Protein AF-A0A485B8B6-F1 (afdb_monomer_lite)

pLDDT: mean 86.42, std 11.2, range [47.94, 96.69]

Structure (mmCIF, N/CA/C/O backbone):
data_AF-A0A485B8B6-F1
#
_entry.id   AF-A0A485B8B6-F1
#
loop_
_atom_site.group_PDB
_atom_site.id
_atom_site.type_symbol
_atom_site.label_atom_id
_atom_site.label_alt_id
_atom_site.label_comp_id
_atom_site.label_asym_id
_atom_site.label_entity_id
_atom_site.label_seq_id
_atom_site.pdbx_PDB_ins_code
_atom_site.Cartn_x
_atom_site.Cartn_y
_atom_site.Cartn_z
_atom_site.occupancy
_atom_site.B_iso_or_equiv
_atom_site.auth_seq_id
_atom_site.auth_comp_id
_atom_site.auth_asym_id
_atom_site.auth_atom_id
_atom_site.pdbx_PDB_model_num
ATOM 1 N N . MET A 1 1 ? -6.414 9.857 16.180 1.00 86.19 1 MET A N 1
ATOM 2 C CA . MET A 1 1 ? -6.200 8.695 15.282 1.00 86.19 1 MET A CA 1
ATOM 3 C C . MET A 1 1 ? -5.183 8.986 14.178 1.00 86.19 1 MET A C 1
ATOM 5 O O . MET A 1 1 ? -4.204 8.255 14.102 1.00 86.19 1 MET A O 1
ATOM 9 N N . ALA A 1 2 ? -5.364 10.036 13.364 1.00 88.94 2 ALA A N 1
ATOM 10 C CA . ALA A 1 2 ? -4.446 10.366 12.262 1.00 88.94 2 ALA A CA 1
ATOM 11 C C . ALA A 1 2 ? -2.991 10.591 12.720 1.00 88.94 2 ALA A C 1
ATOM 13 O O . ALA A 1 2 ? -2.093 9.926 12.218 1.00 88.94 2 ALA A O 1
ATOM 14 N N . ILE A 1 3 ? -2.777 11.430 13.743 1.00 93.62 3 ILE A N 1
ATOM 15 C CA . ILE A 1 3 ? -1.439 11.718 14.296 1.00 93.62 3 ILE A CA 1
ATOM 16 C C . ILE A 1 3 ? -0.744 10.433 14.764 1.00 93.62 3 ILE A C 1
ATOM 18 O O . ILE A 1 3 ? 0.380 10.161 14.364 1.00 93.62 3 ILE A O 1
ATOM 22 N N . LEU A 1 4 ? -1.434 9.598 15.548 1.00 93.69 4 LEU A N 1
ATOM 23 C CA . LEU A 1 4 ? -0.869 8.333 16.027 1.00 93.69 4 LEU A CA 1
ATOM 24 C C . LEU A 1 4 ? -0.527 7.377 14.874 1.00 93.69 4 LEU A C 1
ATOM 26 O O . LEU A 1 4 ? 0.502 6.720 14.924 1.00 93.69 4 LEU A O 1
ATOM 30 N N . SER A 1 5 ? -1.352 7.327 13.823 1.00 94.00 5 SER A N 1
ATOM 31 C CA . SER A 1 5 ? -1.067 6.497 12.640 1.00 94.00 5 SER A CA 1
ATOM 32 C C . SER A 1 5 ? 0.206 6.972 11.933 1.00 94.00 5 SER A C 1
ATOM 34 O O . SER A 1 5 ? 1.048 6.156 11.576 1.00 94.00 5 SER A O 1
ATOM 36 N N . ALA A 1 6 ? 0.379 8.292 11.789 1.00 94.38 6 ALA A N 1
ATOM 37 C CA . ALA A 1 6 ? 1.583 8.883 11.212 1.00 94.38 6 ALA A CA 1
ATOM 38 C C . ALA A 1 6 ? 2.825 8.610 12.072 1.00 94.38 6 ALA A C 1
ATOM 40 O O . ALA A 1 6 ? 3.851 8.205 11.538 1.00 94.38 6 ALA A O 1
ATOM 41 N N . VAL A 1 7 ? 2.722 8.749 13.399 1.00 96.25 7 VAL A N 1
ATOM 42 C CA . VAL A 1 7 ? 3.816 8.424 14.327 1.00 96.25 7 VAL A CA 1
ATOM 43 C C . VAL A 1 7 ? 4.203 6.953 14.209 1.00 96.25 7 VAL A C 1
ATOM 45 O O . VAL A 1 7 ? 5.379 6.659 14.019 1.00 96.25 7 VAL A O 1
ATOM 48 N N . ILE A 1 8 ? 3.233 6.032 14.257 1.00 95.88 8 ILE A N 1
ATOM 49 C CA . ILE A 1 8 ? 3.488 4.590 14.115 1.00 95.88 8 ILE A CA 1
ATOM 50 C C . ILE A 1 8 ? 4.144 4.288 12.765 1.00 95.88 8 ILE A C 1
ATOM 52 O O . ILE A 1 8 ? 5.110 3.537 12.721 1.00 95.88 8 ILE A O 1
ATOM 56 N N . PHE A 1 9 ? 3.657 4.888 11.676 1.00 95.75 9 PHE A N 1
ATOM 57 C CA . PHE A 1 9 ? 4.228 4.695 10.344 1.00 95.75 9 PHE A CA 1
ATOM 58 C C . PHE A 1 9 ? 5.679 5.182 10.266 1.00 95.75 9 PHE A C 1
ATOM 60 O O . PHE A 1 9 ? 6.548 4.417 9.872 1.00 95.75 9 PHE A O 1
ATOM 67 N N . LEU A 1 10 ? 5.955 6.422 10.679 1.00 94.50 10 LEU A N 1
ATOM 68 C CA . LEU A 1 10 ? 7.288 7.030 10.577 1.00 94.50 10 LEU A CA 1
ATOM 69 C C . LEU A 1 10 ? 8.326 6.366 11.489 1.00 94.50 10 LEU A C 1
ATOM 71 O O . LEU A 1 10 ? 9.511 6.381 11.176 1.00 94.50 10 LEU A O 1
ATOM 75 N N . THR A 1 11 ? 7.887 5.795 12.613 1.00 94.88 11 THR A N 1
ATOM 76 C CA . THR A 1 11 ? 8.771 5.129 13.586 1.00 94.88 11 THR A CA 1
ATOM 77 C C . THR A 1 11 ? 8.838 3.613 13.411 1.00 94.88 11 THR A C 1
ATOM 79 O O . THR A 1 11 ? 9.597 2.961 14.124 1.00 94.88 11 THR A O 1
ATOM 82 N N . ALA A 1 12 ? 8.082 3.037 12.470 1.00 95.50 12 ALA A N 1
ATOM 83 C CA . ALA A 1 12 ? 8.216 1.634 12.102 1.00 95.50 12 ALA A CA 1
ATOM 84 C C . ALA A 1 12 ? 9.597 1.402 11.473 1.00 95.50 12 ALA A C 1
ATOM 86 O O . ALA A 1 12 ? 9.964 2.074 10.508 1.00 95.50 12 ALA A O 1
ATOM 87 N N . LEU A 1 13 ? 10.354 0.439 12.001 1.00 93.75 13 LEU A N 1
ATOM 88 C CA . LEU A 1 13 ? 11.754 0.202 11.650 1.00 93.75 13 LEU A CA 1
ATOM 89 C C . LEU A 1 13 ? 11.985 0.093 10.138 1.00 93.75 13 LEU A C 1
ATOM 91 O O . LEU A 1 13 ? 12.930 0.682 9.624 1.00 93.75 13 LEU A O 1
ATOM 95 N N . LEU A 1 14 ? 11.120 -0.626 9.415 1.00 92.12 14 LEU A N 1
ATOM 96 C CA . LEU A 1 14 ? 11.273 -0.791 7.965 1.00 92.12 14 LEU A CA 1
ATOM 97 C C . LEU A 1 14 ? 11.014 0.519 7.210 1.00 92.12 14 LEU A C 1
ATOM 99 O O . LEU A 1 14 ? 11.721 0.822 6.253 1.00 92.12 14 LEU A O 1
ATOM 103 N N . VAL A 1 15 ? 10.019 1.296 7.644 1.00 93.56 15 VAL A N 1
ATOM 104 C CA . VAL A 1 15 ? 9.677 2.587 7.032 1.00 93.56 15 VAL A CA 1
ATOM 105 C C . VAL A 1 15 ? 10.797 3.591 7.269 1.00 93.56 15 VAL A C 1
ATOM 107 O O . VAL A 1 15 ? 11.244 4.234 6.324 1.00 93.56 15 VAL A O 1
ATOM 110 N N . TYR A 1 16 ? 11.288 3.678 8.504 1.00 93.25 16 TYR A N 1
ATOM 111 C CA . TYR A 1 16 ? 12.410 4.536 8.861 1.00 93.25 16 TYR A CA 1
ATOM 112 C C . TYR A 1 16 ? 13.686 4.147 8.103 1.00 93.25 16 TYR A C 1
ATOM 114 O O . TYR A 1 16 ? 14.339 5.000 7.506 1.00 93.25 16 TYR A O 1
ATOM 122 N N . ALA A 1 17 ? 14.015 2.851 8.069 1.00 91.56 17 ALA A N 1
ATOM 123 C CA . ALA A 1 17 ? 15.196 2.365 7.371 1.00 91.56 17 ALA A CA 1
ATOM 124 C C . ALA A 1 17 ? 15.102 2.663 5.871 1.00 91.56 17 ALA A C 1
ATOM 126 O O . ALA A 1 17 ? 15.939 3.382 5.345 1.00 91.56 17 ALA A O 1
ATOM 127 N N . ILE A 1 18 ? 14.063 2.188 5.177 1.00 91.38 18 ILE A N 1
ATOM 128 C CA . ILE A 1 18 ? 13.953 2.372 3.721 1.00 91.38 18 ILE A CA 1
ATOM 129 C C . ILE A 1 18 ? 13.783 3.852 3.355 1.00 91.38 18 ILE A C 1
ATOM 131 O O . ILE A 1 18 ? 14.297 4.284 2.328 1.00 91.38 18 ILE A O 1
ATOM 135 N N . GLY A 1 19 ? 13.121 4.644 4.201 1.00 87.81 19 GLY A N 1
ATOM 136 C CA . GLY A 1 19 ? 12.955 6.082 3.998 1.00 87.81 19 GLY A CA 1
ATOM 137 C C . GLY A 1 19 ? 14.263 6.878 4.012 1.00 87.81 19 GLY A C 1
ATOM 138 O O . GLY A 1 19 ? 14.287 7.985 3.483 1.00 87.81 19 GLY A O 1
ATOM 139 N N . THR A 1 20 ? 15.347 6.327 4.570 1.00 88.00 20 THR A N 1
ATOM 140 C CA . THR A 1 20 ? 16.682 6.952 4.561 1.00 88.00 20 THR A CA 1
ATOM 141 C C . THR A 1 20 ? 17.597 6.419 3.451 1.00 88.00 20 THR A C 1
ATOM 143 O O . THR A 1 20 ? 18.677 6.969 3.243 1.00 88.00 20 THR A O 1
ATOM 146 N N . TYR A 1 21 ? 17.162 5.411 2.683 1.00 86.81 21 TYR A N 1
ATOM 147 C CA . TYR A 1 21 ? 17.884 4.906 1.511 1.00 86.81 21 TYR A CA 1
ATOM 148 C C . TYR A 1 21 ? 17.339 5.492 0.203 1.00 86.81 21 TYR A C 1
ATOM 150 O O . TYR A 1 21 ? 16.132 5.631 0.008 1.00 86.81 21 TYR A O 1
ATOM 158 N N . ALA A 1 22 ? 18.237 5.757 -0.750 1.00 86.94 22 ALA A N 1
ATOM 159 C CA . ALA A 1 22 ? 17.887 6.194 -2.102 1.00 86.94 22 ALA A CA 1
ATOM 160 C C . ALA A 1 22 ? 17.386 5.015 -2.960 1.00 86.94 22 ALA A C 1
ATOM 162 O O . ALA A 1 22 ? 18.084 4.518 -3.843 1.00 86.94 22 ALA A O 1
ATOM 163 N N . VAL A 1 23 ? 16.171 4.541 -2.675 1.00 89.44 23 VAL A N 1
ATOM 164 C CA . VAL A 1 23 ? 15.490 3.471 -3.421 1.00 89.44 23 VAL A CA 1
ATOM 165 C C . VAL A 1 23 ? 14.099 3.911 -3.883 1.00 89.44 23 VAL A C 1
ATOM 167 O O . VAL A 1 23 ? 13.528 4.871 -3.377 1.00 89.44 23 VAL A O 1
ATOM 170 N N . LEU A 1 24 ? 13.528 3.198 -4.857 1.00 86.94 24 LEU A N 1
ATOM 171 C CA . LEU A 1 24 ? 12.241 3.549 -5.481 1.00 86.94 24 LEU A CA 1
ATOM 172 C C . LEU A 1 24 ? 11.012 3.160 -4.634 1.00 86.94 24 LEU A C 1
ATOM 174 O O . LEU A 1 24 ? 9.897 3.612 -4.898 1.00 86.94 24 LEU A O 1
ATOM 178 N N . ASP A 1 25 ? 11.183 2.294 -3.631 1.00 88.81 25 ASP A N 1
ATOM 179 C CA . ASP A 1 25 ? 10.081 1.726 -2.842 1.00 88.81 25 ASP A CA 1
ATOM 180 C C . ASP A 1 25 ? 9.263 2.761 -2.036 1.00 88.81 25 ASP A C 1
ATOM 182 O O . ASP A 1 25 ? 8.031 2.647 -2.029 1.00 88.81 25 ASP A O 1
ATOM 186 N N . PRO A 1 26 ? 9.856 3.804 -1.416 1.00 91.75 26 PRO A N 1
ATOM 187 C CA . PRO A 1 26 ? 9.102 4.899 -0.806 1.00 91.75 26 PRO A CA 1
ATOM 188 C C . PRO A 1 26 ? 8.213 5.655 -1.797 1.00 91.75 26 PRO A C 1
ATOM 190 O O . PRO A 1 26 ? 7.064 5.954 -1.472 1.00 91.75 26 PRO A O 1
ATOM 193 N N . MET A 1 27 ? 8.689 5.913 -3.024 1.00 92.25 27 MET A N 1
ATOM 194 C CA . MET A 1 27 ? 7.885 6.588 -4.054 1.00 92.25 27 MET A CA 1
ATOM 195 C C . MET A 1 27 ? 6.686 5.731 -4.467 1.00 92.25 27 MET A C 1
ATOM 197 O O . MET A 1 27 ? 5.565 6.227 -4.540 1.00 92.25 27 MET A O 1
ATOM 201 N N . ILE A 1 28 ? 6.883 4.424 -4.662 1.00 90.88 28 ILE A N 1
ATOM 202 C CA . ILE A 1 28 ? 5.769 3.501 -4.933 1.00 90.88 28 ILE A CA 1
ATOM 203 C C . ILE A 1 28 ? 4.790 3.438 -3.765 1.00 90.88 28 ILE A C 1
ATOM 205 O O . ILE A 1 28 ? 3.580 3.422 -3.980 1.00 90.88 28 ILE A O 1
ATOM 209 N N . THR A 1 29 ? 5.296 3.442 -2.535 1.00 92.62 29 THR A N 1
ATOM 210 C CA . THR A 1 29 ? 4.459 3.462 -1.333 1.00 92.62 29 THR A CA 1
ATOM 211 C C . THR A 1 29 ? 3.593 4.717 -1.281 1.00 92.62 29 THR A C 1
ATOM 213 O O . THR A 1 29 ? 2.405 4.615 -0.981 1.00 92.62 29 THR A O 1
ATOM 216 N N . LEU A 1 30 ? 4.145 5.880 -1.642 1.00 94.62 30 LEU A N 1
ATOM 217 C CA . LEU A 1 30 ? 3.397 7.132 -1.759 1.00 94.62 30 LEU A CA 1
ATOM 218 C C . LEU A 1 30 ? 2.283 7.028 -2.806 1.00 94.62 30 LEU A C 1
ATOM 220 O O . LEU A 1 30 ? 1.128 7.311 -2.489 1.00 94.62 30 LEU A O 1
ATOM 224 N N . TRP A 1 31 ? 2.603 6.605 -4.031 1.00 95.50 31 TRP A N 1
ATOM 225 C CA . TRP A 1 31 ? 1.611 6.494 -5.105 1.00 95.50 31 TRP A CA 1
ATOM 226 C C . TRP A 1 31 ? 0.521 5.481 -4.773 1.00 95.50 31 TRP A C 1
ATOM 228 O O . TRP A 1 31 ? -0.660 5.748 -4.982 1.00 95.50 31 TRP A O 1
ATOM 238 N N . MET A 1 32 ? 0.890 4.351 -4.174 1.00 93.56 32 MET A N 1
ATOM 239 C CA . MET A 1 32 ? -0.074 3.365 -3.710 1.00 93.56 32 MET A CA 1
ATOM 240 C C . MET A 1 32 ? -0.955 3.916 -2.583 1.00 93.56 32 MET A C 1
ATOM 242 O O . MET A 1 32 ? -2.166 3.711 -2.603 1.00 93.56 32 MET A O 1
ATOM 246 N N . ALA A 1 33 ? -0.384 4.637 -1.617 1.00 94.62 33 ALA A N 1
ATOM 247 C CA . ALA A 1 33 ? -1.160 5.264 -0.554 1.00 94.62 33 ALA A CA 1
ATOM 248 C C . ALA A 1 33 ? -2.123 6.318 -1.095 1.00 94.62 33 ALA A C 1
ATOM 250 O O . ALA A 1 33 ? -3.282 6.341 -0.685 1.00 94.62 33 ALA A O 1
ATOM 251 N N . LEU A 1 34 ? -1.685 7.135 -2.055 1.00 95.56 34 LEU A N 1
ATOM 252 C CA . LEU A 1 34 ? -2.547 8.098 -2.727 1.00 95.56 34 LEU A CA 1
ATOM 253 C C . LEU A 1 34 ? -3.681 7.386 -3.470 1.00 95.56 34 LEU A C 1
ATOM 255 O O . LEU A 1 34 ? -4.836 7.720 -3.244 1.00 95.56 34 LEU A O 1
ATOM 259 N N . ALA A 1 35 ? -3.382 6.351 -4.260 1.00 95.44 35 ALA A N 1
ATOM 260 C CA . ALA A 1 35 ? -4.384 5.548 -4.960 1.00 95.44 35 ALA A CA 1
ATOM 261 C C . ALA A 1 35 ? -5.443 4.984 -3.995 1.00 95.44 35 ALA A C 1
ATOM 263 O O . ALA A 1 35 ? -6.645 5.173 -4.192 1.00 95.44 35 ALA A O 1
ATOM 264 N N . MET A 1 36 ? -5.005 4.353 -2.906 1.00 94.62 36 MET A N 1
ATOM 265 C CA . MET A 1 36 ? -5.900 3.736 -1.928 1.00 94.62 36 MET A CA 1
ATOM 266 C C . MET A 1 36 ? -6.700 4.780 -1.131 1.00 94.62 36 MET A C 1
ATOM 268 O O . MET A 1 36 ? -7.888 4.585 -0.871 1.00 94.62 36 MET A O 1
ATOM 272 N N . CYS A 1 37 ? -6.107 5.915 -0.764 1.00 94.56 37 CYS A N 1
ATOM 273 C CA . CYS A 1 37 ? -6.827 7.000 -0.095 1.00 94.56 37 CYS A CA 1
ATOM 274 C C . CYS A 1 37 ? -7.831 7.685 -1.033 1.00 94.56 37 CYS A C 1
ATOM 276 O O . CYS A 1 37 ? -8.959 7.958 -0.623 1.00 94.56 37 CYS A O 1
ATOM 278 N N . SER A 1 38 ? -7.461 7.922 -2.292 1.00 94.69 38 SER A N 1
ATOM 279 C CA . SER A 1 38 ? -8.330 8.517 -3.309 1.00 94.69 38 SER A CA 1
ATOM 280 C C . SER A 1 38 ? -9.508 7.612 -3.654 1.00 94.69 38 SER A C 1
ATOM 282 O O . SER A 1 38 ? -10.634 8.101 -3.745 1.00 94.69 38 SER A O 1
ATOM 284 N N . PHE A 1 39 ? -9.288 6.297 -3.759 1.00 94.56 39 PHE A N 1
ATOM 285 C CA . PHE A 1 39 ? -10.371 5.331 -3.935 1.00 94.56 39 PHE A CA 1
ATOM 286 C C . PHE A 1 39 ? -11.333 5.342 -2.741 1.00 94.56 39 PHE A C 1
ATOM 288 O O . PHE A 1 39 ? -12.546 5.429 -2.928 1.00 94.56 39 PHE A O 1
ATOM 295 N N . TRP A 1 40 ? -10.809 5.314 -1.510 1.00 93.25 40 TRP A N 1
ATOM 296 C CA . TRP A 1 40 ? -11.642 5.388 -0.307 1.00 93.25 40 TRP A CA 1
ATOM 297 C C . TRP A 1 40 ? -12.433 6.704 -0.238 1.00 93.25 40 TRP A C 1
ATOM 299 O O . TRP A 1 40 ? -13.629 6.701 0.045 1.00 93.25 40 TRP A O 1
ATOM 309 N N . GLY A 1 41 ? -11.799 7.834 -0.562 1.00 91.69 41 GLY A N 1
ATOM 310 C CA . GLY A 1 41 ? -12.460 9.137 -0.638 1.00 91.69 41 GLY A CA 1
ATOM 311 C C . GLY A 1 41 ? -13.577 9.173 -1.684 1.00 91.69 41 GLY A C 1
ATOM 312 O O . GLY A 1 41 ? -14.683 9.620 -1.383 1.00 91.69 41 GLY A O 1
ATOM 313 N N . ALA A 1 42 ? -13.328 8.634 -2.882 1.00 92.31 42 ALA A N 1
ATOM 314 C CA . ALA A 1 42 ? -14.341 8.505 -3.930 1.00 92.31 42 ALA A CA 1
ATOM 315 C C . ALA A 1 42 ? -15.509 7.617 -3.480 1.00 92.31 42 ALA A C 1
ATOM 317 O O . ALA A 1 42 ? -16.670 7.948 -3.709 1.00 92.31 42 ALA A O 1
ATOM 318 N N . ALA A 1 43 ? -15.207 6.511 -2.800 1.00 89.81 43 ALA A N 1
ATOM 319 C CA . ALA A 1 43 ? -16.203 5.590 -2.280 1.00 89.81 43 ALA A CA 1
ATOM 320 C C . ALA A 1 43 ? -17.111 6.224 -1.211 1.00 89.81 43 ALA A C 1
ATOM 322 O O . ALA A 1 43 ? -18.287 5.867 -1.129 1.00 89.81 43 ALA A O 1
ATOM 323 N N . GLN A 1 44 ? -16.599 7.156 -0.408 1.00 89.94 44 GLN A N 1
ATOM 324 C CA . GLN A 1 44 ? -17.376 7.848 0.627 1.00 89.94 44 GLN A CA 1
ATOM 325 C C . GLN A 1 44 ? -18.086 9.111 0.106 1.00 89.94 44 GLN A C 1
ATOM 327 O O . GLN A 1 44 ? -18.975 9.641 0.778 1.00 89.94 44 GLN A O 1
ATOM 332 N N . ALA A 1 45 ? -17.716 9.606 -1.078 1.00 90.12 45 ALA A N 1
ATOM 333 C CA . ALA A 1 45 ? -18.283 10.818 -1.651 1.00 90.12 45 ALA A CA 1
ATOM 334 C C . ALA A 1 45 ? -19.762 10.639 -2.038 1.00 90.12 45 ALA A C 1
ATOM 336 O O . ALA A 1 45 ? -20.123 9.758 -2.820 1.00 90.12 45 ALA A O 1
ATOM 337 N N . GLN A 1 46 ? -20.612 11.539 -1.538 1.00 86.94 46 GLN A N 1
ATOM 338 C CA . GLN A 1 46 ? -22.035 11.602 -1.897 1.00 86.94 46 GLN A CA 1
ATOM 339 C C . GLN A 1 46 ? -22.276 12.403 -3.186 1.00 86.94 46 GLN A C 1
ATOM 341 O O . GLN A 1 46 ? -23.282 12.218 -3.865 1.00 86.94 46 GLN A O 1
ATOM 346 N N . THR A 1 47 ? -21.338 13.280 -3.559 1.00 92.62 47 THR A N 1
ATOM 347 C CA . THR A 1 47 ? -21.445 14.126 -4.753 1.00 92.62 47 THR A CA 1
ATOM 348 C C . THR A 1 47 ? -20.754 13.489 -5.956 1.00 92.62 47 THR A C 1
ATOM 350 O O . THR A 1 47 ? -19.694 12.869 -5.838 1.00 92.62 47 THR A O 1
ATOM 353 N N . ARG A 1 48 ? -21.316 13.699 -7.155 1.00 89.88 48 ARG A N 1
ATOM 354 C CA . ARG A 1 48 ? -20.707 13.238 -8.415 1.00 89.88 48 ARG A CA 1
ATOM 355 C C . ARG A 1 48 ? -19.306 13.824 -8.612 1.00 89.88 48 ARG A C 1
ATOM 357 O O . ARG A 1 48 ? -18.400 13.093 -8.996 1.00 89.88 48 ARG A O 1
ATOM 364 N N . ASN A 1 49 ? -19.118 15.104 -8.292 1.00 92.25 49 ASN A N 1
ATOM 365 C CA . ASN A 1 49 ? -17.822 15.775 -8.421 1.00 92.25 49 ASN A CA 1
ATOM 366 C C . ASN A 1 49 ? -16.767 15.168 -7.489 1.00 92.25 49 ASN A C 1
ATOM 368 O O . ASN A 1 49 ? -15.641 14.943 -7.922 1.00 92.25 49 ASN A O 1
ATOM 372 N N . GLY A 1 50 ? -17.134 14.822 -6.248 1.00 91.69 50 GLY A N 1
ATOM 373 C CA . GLY A 1 50 ? -16.221 14.148 -5.321 1.00 91.69 50 GLY A CA 1
ATOM 374 C C . GLY A 1 50 ? -15.759 12.784 -5.840 1.00 91.69 50 GLY A C 1
ATOM 375 O O . GLY A 1 50 ? -14.572 12.467 -5.765 1.00 91.69 50 GLY A O 1
ATOM 376 N N . LYS A 1 51 ? -16.669 12.012 -6.453 1.00 92.00 51 LYS A N 1
ATOM 377 C CA . LYS A 1 51 ? -16.316 10.744 -7.112 1.00 92.00 51 LYS A CA 1
ATOM 378 C C . LYS A 1 51 ? -15.365 10.966 -8.285 1.00 92.00 51 LYS A C 1
ATOM 380 O O . LYS A 1 51 ? -14.336 10.304 -8.355 1.00 92.00 51 LYS A O 1
ATOM 385 N N . LEU A 1 52 ? -15.669 11.914 -9.173 1.00 93.75 52 LEU A N 1
ATOM 386 C CA . LEU A 1 52 ? -14.823 12.218 -10.332 1.00 93.75 52 LEU A CA 1
ATOM 387 C C . LEU A 1 52 ? -13.401 12.610 -9.914 1.00 93.75 52 LEU A C 1
ATOM 389 O O . LEU A 1 52 ? -12.444 12.053 -10.443 1.00 93.75 52 LEU A O 1
ATOM 393 N N . ILE A 1 53 ? -13.261 13.503 -8.930 1.00 95.25 53 ILE A N 1
ATOM 394 C CA . ILE A 1 53 ? -11.951 13.926 -8.415 1.00 95.25 53 ILE A CA 1
ATOM 395 C C . ILE A 1 53 ? -11.202 12.737 -7.807 1.00 95.25 53 ILE A C 1
ATOM 397 O O . ILE A 1 53 ? -10.030 12.533 -8.111 1.00 95.25 53 ILE A O 1
ATOM 401 N N . GLY A 1 54 ? -11.866 11.920 -6.985 1.00 94.56 54 GLY A N 1
ATOM 402 C CA . GLY A 1 54 ? -11.223 10.766 -6.358 1.00 94.56 54 GLY A CA 1
ATOM 403 C C . GLY A 1 54 ? -10.752 9.713 -7.370 1.00 94.56 54 GLY A C 1
ATOM 404 O O . GLY A 1 54 ? -9.625 9.236 -7.266 1.00 94.56 54 GLY A O 1
ATOM 405 N N . TYR A 1 55 ? -11.549 9.403 -8.398 1.00 94.38 55 TYR A N 1
ATOM 406 C CA . TYR A 1 55 ? -11.130 8.487 -9.468 1.00 94.38 55 TYR A CA 1
ATOM 407 C C . TYR A 1 55 ? -10.075 9.100 -10.405 1.00 94.38 55 TYR A C 1
ATOM 409 O O . TYR A 1 55 ? -9.205 8.379 -10.889 1.00 94.38 55 TYR A O 1
ATOM 417 N N . ALA A 1 56 ? -10.090 10.417 -10.630 1.00 95.81 56 ALA A N 1
ATOM 418 C CA . ALA A 1 56 ? -9.030 11.094 -11.374 1.00 95.81 56 ALA A CA 1
ATOM 419 C C . ALA A 1 56 ? -7.694 11.046 -10.615 1.00 95.81 56 ALA A C 1
ATOM 421 O O . ALA A 1 56 ? -6.679 10.661 -11.189 1.00 95.81 56 ALA A O 1
ATOM 422 N N . LEU A 1 57 ? -7.697 11.347 -9.311 1.00 96.44 57 LEU A N 1
ATOM 423 C CA . LEU A 1 57 ? -6.511 11.231 -8.455 1.00 96.44 57 LEU A CA 1
ATOM 424 C C . LEU A 1 57 ? -5.997 9.790 -8.380 1.00 96.44 57 LEU A C 1
ATOM 426 O O . LEU A 1 57 ? -4.788 9.578 -8.441 1.00 96.44 57 LEU A O 1
ATOM 430 N N . LEU A 1 58 ? -6.900 8.806 -8.315 1.00 96.00 58 LEU A N 1
ATOM 431 C CA . LEU A 1 58 ? -6.548 7.390 -8.430 1.00 96.00 58 LEU A CA 1
ATOM 432 C C . LEU A 1 58 ? -5.819 7.108 -9.753 1.00 96.00 58 LEU A C 1
ATOM 434 O O . LEU A 1 58 ? -4.767 6.477 -9.740 1.00 96.00 58 LEU A O 1
ATOM 438 N N . GLY A 1 59 ? -6.337 7.611 -10.877 1.00 95.19 59 GLY A N 1
ATOM 439 C CA . GLY A 1 59 ? -5.706 7.466 -12.189 1.00 95.19 59 GLY A CA 1
ATOM 440 C C . GLY A 1 59 ? -4.312 8.093 -12.265 1.00 95.19 59 GLY A C 1
ATOM 441 O O . GLY A 1 59 ? -3.385 7.445 -12.746 1.00 95.19 59 GLY A O 1
ATOM 442 N N . VAL A 1 60 ? -4.136 9.309 -11.734 1.00 96.50 60 VAL A N 1
ATOM 443 C CA . VAL A 1 60 ? -2.821 9.974 -11.662 1.00 96.50 60 VAL A CA 1
ATOM 444 C C . VAL A 1 60 ? -1.854 9.163 -10.802 1.00 96.50 60 VAL A C 1
ATOM 446 O O . VAL A 1 60 ? -0.731 8.900 -11.223 1.00 96.50 60 VAL A O 1
ATOM 449 N N . ALA A 1 61 ? -2.287 8.722 -9.619 1.00 96.44 61 ALA A N 1
ATOM 450 C CA . ALA A 1 61 ? -1.465 7.931 -8.710 1.00 96.44 61 ALA A CA 1
ATOM 451 C C . ALA A 1 61 ? -1.024 6.603 -9.349 1.00 96.44 61 ALA A C 1
ATOM 453 O O . ALA A 1 61 ? 0.151 6.243 -9.296 1.00 96.44 61 ALA A O 1
ATOM 454 N N . CYS A 1 62 ? -1.945 5.911 -10.020 1.00 95.44 62 CYS A N 1
ATOM 455 C CA . CYS A 1 62 ? -1.659 4.712 -10.798 1.00 95.44 62 CYS A CA 1
ATOM 456 C C . CYS A 1 62 ? -0.667 4.984 -11.942 1.00 95.44 62 CYS A C 1
ATOM 458 O O . CYS A 1 62 ? 0.301 4.239 -12.090 1.00 95.44 62 CYS A O 1
ATOM 460 N N . GLY A 1 63 ? -0.854 6.065 -12.705 1.00 95.38 63 GLY A N 1
ATOM 461 C CA . GLY A 1 63 ? 0.036 6.437 -13.807 1.00 95.38 63 GLY A CA 1
ATOM 462 C C . GLY A 1 63 ? 1.455 6.766 -13.341 1.00 95.38 63 GLY A C 1
ATOM 463 O O . GLY A 1 63 ? 2.426 6.224 -13.866 1.00 95.38 63 GLY A O 1
ATOM 464 N N . MET A 1 64 ? 1.582 7.569 -12.284 1.00 96.06 64 MET A N 1
ATOM 465 C CA . MET A 1 64 ? 2.873 7.873 -11.658 1.00 96.06 64 MET A CA 1
ATOM 466 C C . MET A 1 64 ? 3.537 6.621 -11.068 1.00 96.06 64 MET A C 1
ATOM 468 O O . MET A 1 64 ? 4.755 6.449 -11.164 1.00 96.06 64 MET A O 1
ATOM 472 N N . GLY A 1 65 ? 2.743 5.703 -10.512 1.00 94.31 65 GLY A N 1
ATOM 473 C CA . GLY A 1 65 ? 3.212 4.397 -10.064 1.00 94.31 65 GLY A CA 1
ATOM 474 C C . GLY A 1 65 ? 3.820 3.566 -11.199 1.00 94.31 65 GLY A C 1
ATOM 475 O O . GLY A 1 65 ? 4.922 3.033 -11.042 1.00 94.31 65 GLY A O 1
ATOM 476 N N . VAL A 1 66 ? 3.155 3.514 -12.361 1.00 92.94 66 VAL A N 1
ATOM 477 C CA . VAL A 1 66 ? 3.666 2.829 -13.564 1.00 92.94 66 VAL A CA 1
ATOM 478 C C . VAL A 1 66 ? 4.987 3.429 -14.022 1.00 92.94 66 VAL A C 1
ATOM 480 O O . VAL A 1 66 ? 5.932 2.686 -14.275 1.00 92.94 66 VAL A O 1
ATOM 483 N N . MET A 1 67 ? 5.087 4.758 -14.062 1.00 92.50 67 MET A N 1
ATOM 484 C CA . MET A 1 67 ? 6.329 5.444 -14.433 1.00 92.50 67 MET A CA 1
ATOM 485 C C . MET A 1 67 ? 7.472 5.202 -13.439 1.00 92.50 67 MET A C 1
ATOM 487 O O . MET A 1 67 ? 8.634 5.342 -13.803 1.00 92.50 67 MET A O 1
ATOM 491 N N . THR A 1 68 ? 7.162 4.829 -12.193 1.00 91.25 68 THR A N 1
ATOM 492 C CA . THR A 1 68 ? 8.172 4.596 -11.153 1.00 91.25 68 THR A CA 1
ATOM 493 C C . THR A 1 68 ? 8.685 3.150 -11.152 1.00 91.25 68 THR A C 1
ATOM 495 O O . THR A 1 68 ? 9.890 2.931 -11.064 1.00 91.25 68 THR A O 1
ATOM 498 N N . LYS A 1 69 ? 7.798 2.142 -11.202 1.00 87.12 69 LYS A N 1
ATOM 499 C CA . LYS A 1 69 ? 8.186 0.717 -11.049 1.00 87.12 69 LYS A CA 1
ATOM 500 C C . LYS A 1 69 ? 7.359 -0.253 -11.905 1.00 87.12 69 LYS A C 1
ATOM 502 O O . LYS A 1 69 ? 7.387 -1.458 -11.671 1.00 87.12 69 LYS A O 1
ATOM 507 N N . GLY A 1 70 ? 6.621 0.252 -12.891 1.00 87.50 70 GLY A N 1
ATOM 508 C CA . GLY A 1 70 ? 5.863 -0.557 -13.846 1.00 87.50 70 GLY A CA 1
ATOM 509 C C . GLY A 1 70 ? 4.493 -1.032 -13.358 1.00 87.50 70 GLY A C 1
ATOM 510 O O . GLY A 1 70 ? 3.892 -0.469 -12.441 1.00 87.50 70 GLY A O 1
ATOM 511 N N . PHE A 1 71 ? 3.963 -2.074 -14.003 1.00 85.69 71 PHE A N 1
ATOM 512 C CA . PHE A 1 71 ? 2.558 -2.495 -13.867 1.00 85.69 71 PHE A CA 1
ATOM 513 C C . PHE A 1 71 ? 2.194 -3.026 -12.490 1.00 85.69 71 PHE A C 1
ATOM 515 O O . PHE A 1 71 ? 1.017 -3.092 -12.135 1.00 85.69 71 PHE A O 1
ATOM 522 N N . LEU A 1 72 ? 3.195 -3.359 -11.682 1.00 81.25 72 LEU A N 1
ATOM 523 C CA . LEU A 1 72 ? 2.972 -3.772 -10.312 1.00 81.25 72 LEU A CA 1
ATOM 524 C C . LEU A 1 72 ? 2.248 -2.687 -9.500 1.00 81.25 72 LEU A C 1
ATOM 526 O O . LEU A 1 72 ? 1.373 -2.999 -8.695 1.00 81.25 72 LEU A O 1
ATOM 530 N N . ALA A 1 73 ? 2.525 -1.411 -9.779 1.00 84.81 73 ALA A N 1
ATOM 531 C CA . ALA A 1 73 ? 1.830 -0.296 -9.145 1.00 84.81 73 ALA A CA 1
ATOM 532 C C . ALA A 1 73 ? 0.334 -0.210 -9.509 1.00 84.81 73 ALA A C 1
ATOM 534 O O . ALA A 1 73 ? -0.420 0.446 -8.797 1.00 84.81 73 ALA A O 1
ATOM 535 N N . LEU A 1 74 ? -0.110 -0.879 -10.582 1.00 88.12 74 LEU A N 1
ATOM 536 C CA . LEU A 1 74 ? -1.527 -1.020 -10.940 1.00 88.12 74 LEU A CA 1
ATOM 537 C C . LEU A 1 74 ? -2.152 -2.251 -10.289 1.00 88.12 74 LEU A C 1
ATOM 539 O O . LEU A 1 74 ? -3.261 -2.181 -9.763 1.00 88.12 74 LEU A O 1
ATOM 543 N N . ALA A 1 75 ? -1.438 -3.378 -10.317 1.00 88.06 75 ALA A N 1
ATOM 544 C CA . ALA A 1 75 ? -1.942 -4.643 -9.799 1.00 88.06 75 ALA A CA 1
ATOM 545 C C . ALA A 1 75 ? -2.240 -4.549 -8.298 1.00 88.06 75 ALA A C 1
ATOM 547 O O . ALA A 1 75 ? -3.319 -4.926 -7.846 1.00 88.06 75 ALA A O 1
ATOM 548 N N . VAL A 1 76 ? -1.307 -4.002 -7.518 1.00 87.88 76 VAL A N 1
ATOM 549 C CA . VAL A 1 76 ? -1.385 -4.062 -6.057 1.00 87.88 76 VAL A CA 1
ATOM 550 C C . VAL A 1 76 ? -2.574 -3.264 -5.481 1.00 87.88 76 VAL A C 1
ATOM 552 O O . VAL A 1 76 ? -3.297 -3.833 -4.657 1.00 87.88 76 VAL A O 1
ATOM 555 N N . PRO A 1 77 ? -2.864 -2.012 -5.902 1.00 87.81 77 PRO A N 1
ATOM 556 C CA . PRO A 1 77 ? -4.075 -1.310 -5.470 1.00 87.81 77 PRO A CA 1
ATOM 557 C C . PRO A 1 77 ? -5.359 -2.051 -5.847 1.00 87.81 77 PRO A C 1
ATOM 559 O O . PRO A 1 77 ? -6.244 -2.199 -5.009 1.00 87.81 77 PRO A O 1
ATOM 562 N N . VAL A 1 78 ? -5.450 -2.577 -7.075 1.00 90.75 78 VAL A N 1
ATOM 563 C CA . VAL A 1 78 ? -6.644 -3.306 -7.533 1.00 90.75 78 VAL A CA 1
ATOM 564 C C . VAL A 1 78 ? -6.908 -4.508 -6.630 1.00 90.75 78 VAL A C 1
ATOM 566 O O . VAL A 1 78 ? -7.998 -4.617 -6.070 1.00 90.75 78 VAL A O 1
ATOM 569 N N . VAL A 1 79 ? -5.904 -5.363 -6.407 1.00 90.69 79 VAL A N 1
ATOM 570 C CA . VAL A 1 79 ? -6.063 -6.545 -5.544 1.00 90.69 79 VAL A CA 1
ATOM 571 C C . VAL A 1 79 ? -6.333 -6.138 -4.087 1.00 90.69 79 VAL A C 1
ATOM 573 O O . VAL A 1 79 ? -7.136 -6.783 -3.418 1.00 90.69 79 VAL A O 1
ATOM 576 N N . GLY A 1 80 ? -5.749 -5.036 -3.602 1.00 89.50 80 GLY A N 1
ATOM 577 C CA . GLY A 1 80 ? -6.003 -4.486 -2.263 1.00 89.50 80 GLY A CA 1
ATOM 578 C C . GLY A 1 80 ? -7.459 -4.088 -2.011 1.00 89.50 80 GLY A C 1
ATOM 579 O O . GLY A 1 80 ? -7.990 -4.317 -0.923 1.00 89.50 80 GLY A O 1
ATOM 580 N N . VAL A 1 81 ? -8.116 -3.521 -3.021 1.00 91.06 81 VAL A N 1
ATOM 581 C CA . VAL A 1 81 ? -9.491 -3.008 -2.939 1.00 91.06 81 VAL A CA 1
ATOM 582 C C . VAL A 1 81 ? -10.548 -4.100 -3.166 1.00 91.06 81 VAL A C 1
ATOM 584 O O . VAL A 1 81 ? -11.665 -3.999 -2.646 1.00 91.06 81 VAL A O 1
ATOM 587 N N . LEU A 1 82 ? -10.206 -5.164 -3.904 1.00 90.19 82 LEU A N 1
ATOM 588 C CA . LEU A 1 82 ? -11.128 -6.238 -4.299 1.00 90.19 82 LEU A CA 1
ATOM 589 C C . LEU A 1 82 ? -11.976 -6.815 -3.148 1.00 90.19 82 LEU A C 1
ATOM 591 O O . LEU A 1 82 ? -13.196 -6.867 -3.316 1.00 90.19 82 LEU A O 1
ATOM 595 N N . PRO A 1 83 ? -11.416 -7.209 -1.982 1.00 90.75 83 PRO A N 1
ATOM 596 C CA . PRO A 1 83 ? -12.206 -7.812 -0.903 1.00 90.75 83 PRO A CA 1
ATOM 597 C C . PRO A 1 83 ? -13.347 -6.915 -0.432 1.00 90.75 83 PRO A C 1
ATOM 599 O O . PRO A 1 83 ? -14.458 -7.379 -0.181 1.00 90.75 83 PRO A O 1
ATOM 602 N N . TRP A 1 84 ? -13.081 -5.612 -0.352 1.00 91.69 84 TRP A N 1
ATOM 603 C CA . TRP A 1 84 ? -14.065 -4.635 0.081 1.00 91.69 84 TRP A CA 1
ATOM 604 C C . TRP A 1 84 ? -15.127 -4.384 -0.998 1.00 91.69 84 TRP A C 1
ATOM 606 O O . TRP A 1 84 ? -16.312 -4.322 -0.679 1.00 91.69 84 TRP A O 1
ATOM 616 N N . VAL A 1 85 ? -14.740 -4.321 -2.278 1.00 90.69 85 VAL A N 1
ATOM 617 C CA . VAL A 1 85 ? -15.695 -4.170 -3.395 1.00 90.69 85 VAL A CA 1
ATOM 618 C C . VAL A 1 85 ? -16.626 -5.375 -3.503 1.00 90.69 85 VAL A C 1
ATOM 620 O O . VAL A 1 85 ? -17.830 -5.189 -3.699 1.00 90.69 85 VAL A O 1
ATOM 623 N N . ILE A 1 86 ? -16.086 -6.587 -3.331 1.00 90.38 86 ILE A N 1
ATOM 624 C CA . ILE A 1 86 ? -16.852 -7.838 -3.292 1.00 90.38 86 ILE A CA 1
ATOM 625 C C . ILE A 1 86 ? -17.872 -7.787 -2.152 1.00 90.38 86 ILE A C 1
ATOM 627 O O . ILE A 1 86 ? -19.067 -7.958 -2.392 1.00 90.38 86 ILE A O 1
ATOM 631 N N . ALA A 1 87 ? -17.414 -7.515 -0.926 1.00 88.75 87 ALA A N 1
ATOM 632 C CA . ALA A 1 87 ? -18.262 -7.527 0.264 1.00 88.75 87 ALA A CA 1
ATOM 633 C C . ALA A 1 87 ? -19.374 -6.467 0.210 1.00 88.75 87 ALA A C 1
ATOM 635 O O . ALA A 1 87 ? -20.518 -6.751 0.553 1.00 88.75 87 ALA A O 1
ATOM 636 N N . GLN A 1 88 ? -19.062 -5.265 -0.281 1.00 87.00 88 GLN A N 1
ATOM 637 C CA . GLN A 1 88 ? -20.022 -4.161 -0.397 1.00 87.00 88 GLN A CA 1
ATOM 638 C C . GLN A 1 88 ? -20.862 -4.215 -1.685 1.00 87.00 88 GLN A C 1
ATOM 640 O O . GLN A 1 88 ? -21.731 -3.370 -1.890 1.00 87.00 88 GLN A O 1
ATOM 645 N N . LYS A 1 89 ? -20.611 -5.184 -2.579 1.00 87.00 89 LYS A N 1
ATOM 646 C CA . LYS A 1 89 ? -21.288 -5.348 -3.881 1.00 87.00 89 LYS A CA 1
ATOM 647 C C . LYS A 1 89 ? -21.240 -4.092 -4.773 1.00 87.00 89 LYS A C 1
ATOM 649 O O . LYS A 1 89 ? -22.121 -3.878 -5.606 1.00 87.00 89 LYS A O 1
ATOM 654 N N . ARG A 1 90 ? -20.189 -3.269 -4.658 1.00 86.12 90 ARG A N 1
ATOM 655 C CA . ARG A 1 90 ? -20.053 -1.965 -5.355 1.00 86.12 90 ARG A CA 1
ATOM 656 C C . ARG A 1 90 ? -19.431 -2.050 -6.756 1.00 86.12 90 ARG A C 1
ATOM 658 O O . ARG A 1 90 ? -18.948 -1.053 -7.287 1.00 86.12 90 ARG A O 1
ATOM 665 N N . TRP A 1 91 ? -19.474 -3.218 -7.393 1.00 88.06 91 TRP A N 1
ATOM 666 C CA . TRP A 1 91 ? -18.860 -3.469 -8.704 1.00 88.06 91 TRP A CA 1
ATOM 667 C C . TRP A 1 91 ? -19.280 -2.491 -9.794 1.00 88.06 91 TRP A C 1
ATOM 669 O O . TRP A 1 91 ? -18.437 -2.007 -10.541 1.00 88.06 91 TRP A O 1
ATOM 679 N N . ARG A 1 92 ? -20.578 -2.169 -9.872 1.00 85.94 92 ARG A N 1
ATOM 680 C CA . ARG A 1 92 ? -21.105 -1.257 -10.899 1.00 85.94 92 ARG A CA 1
ATOM 681 C C . ARG A 1 92 ? -20.455 0.118 -10.817 1.00 85.94 92 ARG A C 1
ATOM 683 O O . ARG A 1 92 ? -20.117 0.697 -11.842 1.00 85.94 92 ARG A O 1
ATOM 690 N N . GLU A 1 93 ? -20.253 0.628 -9.608 1.00 84.94 93 GLU A N 1
ATOM 691 C CA . GLU A 1 93 ? -19.640 1.936 -9.400 1.00 84.94 93 GLU A CA 1
ATOM 692 C C . GLU A 1 93 ? -18.169 1.936 -9.813 1.00 84.94 93 GLU A C 1
ATOM 694 O O . GLU A 1 93 ? -17.746 2.816 -10.560 1.00 84.94 93 GLU A O 1
ATOM 699 N N . VAL A 1 94 ? -17.423 0.912 -9.393 1.00 87.75 94 VAL A N 1
ATOM 700 C CA . VAL A 1 94 ? -16.013 0.747 -9.767 1.00 87.75 94 VAL A CA 1
ATOM 701 C C . VAL A 1 94 ? -15.859 0.589 -11.275 1.00 87.75 94 VAL A C 1
ATOM 703 O O . VAL A 1 94 ? -14.959 1.183 -11.848 1.00 87.75 94 VAL A O 1
ATOM 706 N N . LEU A 1 95 ? -16.748 -0.144 -11.945 1.00 87.06 95 LEU A N 1
ATOM 707 C CA . LEU A 1 95 ? -16.706 -0.301 -13.401 1.00 87.06 95 LEU A CA 1
ATOM 708 C C . LEU A 1 95 ? -17.115 0.978 -14.142 1.00 87.06 95 LEU A C 1
ATOM 710 O O . LEU A 1 95 ? -16.564 1.267 -15.195 1.00 87.06 95 LEU A O 1
ATOM 714 N N . THR A 1 96 ? -18.047 1.764 -13.598 1.00 87.62 96 THR A N 1
ATOM 715 C CA . THR A 1 96 ? -18.507 3.006 -14.243 1.00 87.62 96 THR A CA 1
ATOM 716 C C . THR A 1 96 ? -17.438 4.095 -14.171 1.00 87.62 96 THR A C 1
ATOM 718 O O . THR A 1 96 ? -17.096 4.700 -15.184 1.00 87.62 96 THR A O 1
ATOM 721 N N . TYR A 1 97 ? -16.888 4.343 -12.979 1.00 88.88 97 TYR A N 1
ATOM 722 C CA . TYR A 1 97 ? -15.881 5.386 -12.767 1.00 88.88 97 TYR A CA 1
ATOM 723 C C . TYR A 1 97 ? -14.446 4.886 -12.971 1.00 88.88 97 TYR A C 1
ATOM 725 O O . TYR A 1 97 ? -13.537 5.690 -13.164 1.00 88.88 97 TYR A O 1
ATOM 733 N N . GLY A 1 98 ? -14.223 3.572 -12.989 1.00 89.12 98 GLY A N 1
ATOM 734 C CA . GLY A 1 98 ? -12.912 2.973 -13.235 1.00 89.12 98 GLY A CA 1
ATOM 735 C C . GLY A 1 98 ? -12.347 3.345 -14.600 1.00 89.12 98 GLY A C 1
ATOM 736 O O . GLY A 1 98 ? -11.149 3.589 -14.705 1.00 89.12 98 GLY A O 1
ATOM 737 N N . TRP A 1 99 ? -13.197 3.511 -15.620 1.00 92.75 99 TRP A N 1
ATOM 738 C CA . TRP A 1 99 ? -12.769 4.000 -16.935 1.00 92.75 99 TRP A CA 1
ATOM 739 C C . TRP A 1 99 ? -12.156 5.398 -16.886 1.00 92.75 99 TRP A C 1
ATOM 741 O O . TRP A 1 99 ? -11.214 5.670 -17.625 1.00 92.75 99 TRP A O 1
ATOM 751 N N . LEU A 1 100 ? -12.631 6.266 -15.984 1.00 93.88 100 LEU A N 1
ATOM 752 C CA . LEU A 1 100 ? -12.014 7.573 -15.768 1.00 93.88 100 LEU A CA 1
ATOM 753 C C . LEU A 1 100 ? -10.597 7.412 -15.213 1.00 93.88 100 LEU A C 1
ATOM 755 O O . LEU A 1 100 ? -9.668 8.019 -15.736 1.00 93.88 100 LEU A O 1
ATOM 759 N N . ALA A 1 101 ? -10.420 6.570 -14.191 1.00 93.94 101 ALA A N 1
ATOM 760 C CA . ALA A 1 101 ? -9.102 6.310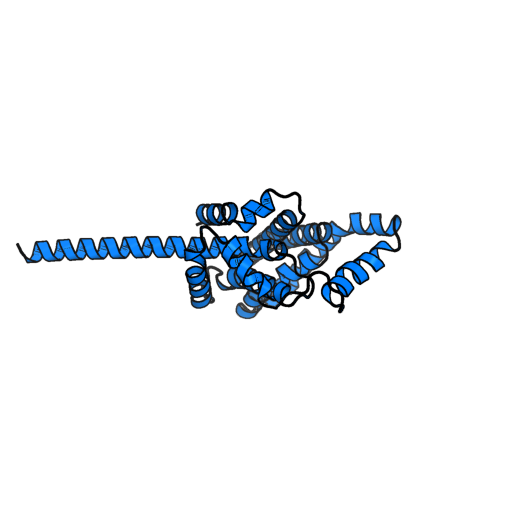 -13.616 1.00 93.94 101 ALA A CA 1
ATOM 761 C C . ALA A 1 101 ? -8.143 5.702 -14.652 1.00 93.94 101 ALA A C 1
ATOM 763 O O . ALA A 1 101 ? -6.997 6.134 -14.749 1.00 93.94 101 ALA A O 1
ATOM 764 N N . VAL A 1 102 ? -8.618 4.758 -15.473 1.00 93.81 102 VAL A N 1
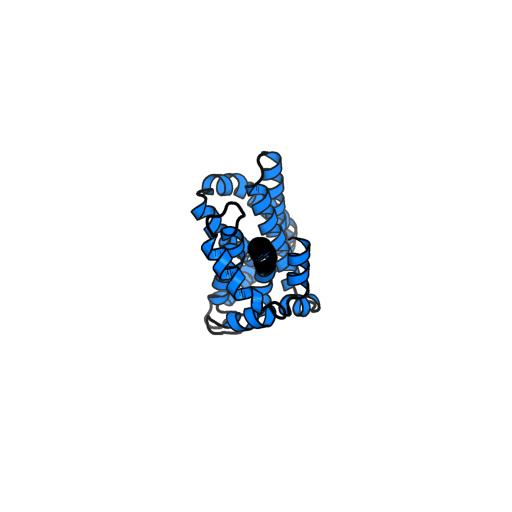ATOM 765 C CA . VAL A 1 102 ? -7.842 4.167 -16.574 1.00 93.81 102 VAL A CA 1
ATOM 766 C C . VAL A 1 102 ? -7.464 5.228 -17.608 1.00 93.81 102 VAL A C 1
ATOM 768 O O . VAL A 1 102 ? -6.295 5.326 -17.971 1.00 93.81 102 VAL A O 1
ATOM 771 N N . GLY A 1 103 ? -8.412 6.063 -18.041 1.00 95.88 103 GLY A N 1
ATOM 772 C CA . GLY A 1 103 ? -8.155 7.136 -19.003 1.00 95.88 103 GLY A CA 1
ATOM 773 C C . GLY A 1 103 ? -7.118 8.142 -18.500 1.00 95.88 103 GLY A C 1
ATOM 774 O O . GLY A 1 103 ? -6.178 8.473 -19.219 1.00 95.88 103 GLY A O 1
ATOM 775 N N . VAL A 1 104 ? -7.231 8.569 -17.239 1.00 96.50 104 VAL A N 1
ATOM 776 C CA . VAL A 1 104 ? -6.268 9.486 -16.609 1.00 96.50 104 VAL A CA 1
ATOM 777 C C . VAL A 1 104 ? -4.901 8.820 -16.421 1.00 96.50 104 VAL A C 1
ATOM 779 O O . VAL A 1 104 ? -3.872 9.450 -16.669 1.00 96.50 104 VAL A O 1
ATOM 782 N N . CYS A 1 105 ? -4.865 7.539 -16.048 1.00 96.00 105 CYS A N 1
ATOM 783 C CA . CYS A 1 105 ? -3.625 6.771 -15.943 1.00 96.00 105 CYS A CA 1
ATOM 784 C C . CYS A 1 105 ? -2.905 6.699 -17.295 1.00 96.00 105 CYS A C 1
ATOM 786 O O . CYS A 1 105 ? -1.711 6.987 -17.370 1.00 96.00 105 CYS A O 1
ATOM 788 N N . ILE A 1 106 ? -3.628 6.367 -18.370 1.00 95.25 106 ILE A N 1
ATOM 789 C CA . ILE A 1 106 ? -3.074 6.334 -19.728 1.00 95.25 106 ILE A CA 1
ATOM 790 C C . ILE A 1 106 ? -2.542 7.713 -20.097 1.00 95.25 106 ILE A C 1
ATOM 792 O O . ILE A 1 106 ? -1.389 7.816 -20.493 1.00 95.25 106 ILE A O 1
ATOM 796 N N . LEU A 1 107 ? -3.328 8.773 -19.901 1.00 96.69 107 LEU A N 1
ATOM 797 C CA . LEU A 1 107 ? -2.907 10.139 -20.213 1.00 96.69 107 LEU A CA 1
ATOM 798 C C . LEU A 1 107 ? -1.632 10.553 -19.463 1.00 96.69 107 LEU A C 1
ATOM 800 O O . LEU A 1 107 ? -0.810 11.277 -20.012 1.00 96.69 107 LEU A O 1
ATOM 804 N N . THR A 1 108 ? -1.451 10.068 -18.234 1.00 95.50 108 THR A N 1
ATOM 805 C CA . THR A 1 108 ? -0.259 10.346 -17.423 1.00 95.50 108 THR A CA 1
ATOM 806 C C . THR A 1 108 ? 0.977 9.613 -17.961 1.00 95.50 108 THR A C 1
ATOM 808 O O . THR A 1 108 ? 2.051 10.200 -18.054 1.00 95.50 108 THR A O 1
ATOM 811 N N . VAL A 1 109 ? 0.839 8.340 -18.350 1.00 95.00 109 VAL A N 1
ATOM 812 C CA . VAL A 1 109 ? 1.961 7.491 -18.802 1.00 95.00 109 VAL A CA 1
ATOM 813 C C . VAL A 1 109 ? 2.325 7.738 -20.270 1.00 95.00 109 VAL A C 1
ATOM 815 O O . VAL A 1 109 ? 3.490 7.626 -20.660 1.00 95.00 109 VAL A O 1
ATOM 818 N N . LEU A 1 110 ? 1.333 8.071 -21.096 1.00 93.94 110 LEU A N 1
ATOM 819 C CA . LEU A 1 110 ? 1.438 8.113 -22.552 1.00 93.94 110 LEU A CA 1
ATOM 820 C C . LEU A 1 110 ? 2.544 9.047 -23.075 1.00 93.94 110 LEU A C 1
ATOM 822 O O . LEU A 1 110 ? 3.274 8.605 -23.963 1.00 93.94 110 LEU A O 1
ATOM 826 N N . PRO A 1 111 ? 2.745 10.280 -22.562 1.00 95.06 111 PRO A N 1
ATOM 827 C CA . PRO A 1 111 ? 3.776 11.176 -23.086 1.00 95.06 111 PRO A CA 1
ATOM 828 C C . PRO A 1 111 ? 5.180 10.570 -23.000 1.00 95.06 111 PRO A C 1
ATOM 830 O O . PRO A 1 111 ? 5.929 10.580 -23.977 1.00 95.06 111 PRO A O 1
ATOM 833 N N . TRP A 1 112 ? 5.514 9.982 -21.849 1.00 94.31 112 TRP A N 1
ATOM 834 C CA . TRP A 1 112 ? 6.786 9.293 -21.654 1.00 94.31 112 TRP A CA 1
ATOM 835 C C . TRP A 1 112 ? 6.851 7.997 -22.470 1.00 94.31 112 TRP A C 1
ATOM 837 O O . TRP A 1 112 ? 7.851 7.744 -23.141 1.00 94.31 112 TRP A O 1
ATOM 847 N N . GLY A 1 113 ? 5.761 7.223 -22.488 1.00 91.75 113 GLY A N 1
ATOM 848 C CA . GLY A 1 113 ? 5.675 5.972 -23.241 1.00 91.75 113 GLY A CA 1
ATOM 849 C C . GLY A 1 113 ? 5.900 6.152 -24.749 1.00 91.75 113 GLY A C 1
ATOM 850 O O . GLY A 1 113 ? 6.613 5.369 -25.374 1.00 91.75 113 GLY A O 1
ATOM 851 N N . LEU A 1 114 ? 5.350 7.214 -25.340 1.00 93.12 114 LEU A N 1
ATOM 852 C CA . LEU A 1 114 ? 5.571 7.552 -26.748 1.00 93.12 114 LEU A CA 1
ATOM 853 C C . LEU A 1 114 ? 6.989 8.073 -26.998 1.00 93.12 114 LEU A C 1
ATOM 855 O O . LEU A 1 114 ? 7.574 7.776 -28.040 1.00 93.12 114 LEU A O 1
ATOM 859 N N . ALA A 1 115 ? 7.551 8.844 -26.063 1.00 94.31 115 ALA A N 1
ATOM 860 C CA . ALA A 1 115 ? 8.914 9.348 -26.183 1.00 94.31 115 ALA A CA 1
ATOM 861 C C . ALA A 1 115 ? 9.942 8.207 -26.184 1.00 94.31 115 ALA A C 1
ATOM 863 O O . ALA A 1 115 ? 10.846 8.214 -27.020 1.00 94.31 115 ALA A O 1
ATOM 864 N N . ILE A 1 116 ? 9.784 7.211 -25.303 1.00 93.94 116 ILE A N 1
ATOM 865 C CA . ILE A 1 116 ? 10.690 6.058 -25.267 1.00 93.94 116 ILE A CA 1
ATOM 866 C C . ILE A 1 116 ? 10.477 5.135 -26.466 1.00 93.94 116 ILE A C 1
ATOM 868 O O . ILE A 1 116 ? 11.460 4.719 -27.059 1.00 93.94 116 ILE A O 1
ATOM 872 N N . ALA A 1 117 ? 9.234 4.915 -26.913 1.00 90.88 117 ALA A N 1
ATOM 873 C CA . ALA A 1 117 ? 8.959 4.110 -28.109 1.00 90.88 117 ALA A CA 1
ATOM 874 C C . ALA A 1 117 ? 9.660 4.649 -29.367 1.00 90.88 117 ALA A C 1
ATOM 876 O O . ALA A 1 117 ? 10.101 3.881 -30.216 1.00 90.88 117 ALA A O 1
ATOM 877 N N . LYS A 1 118 ? 9.747 5.981 -29.489 1.00 92.94 118 LYS A N 1
ATOM 878 C CA . LYS A 1 118 ? 10.417 6.648 -30.613 1.00 92.94 118 LYS A CA 1
ATOM 879 C C . LYS A 1 118 ? 11.939 6.599 -30.518 1.00 92.94 118 LYS A C 1
ATOM 881 O O . LYS A 1 118 ? 12.594 6.609 -31.553 1.00 92.94 118 LYS A O 1
ATOM 886 N N . ARG A 1 119 ? 12.493 6.624 -29.303 1.00 94.81 119 ARG A N 1
ATOM 887 C CA . ARG A 1 119 ? 13.946 6.625 -29.076 1.00 94.81 119 ARG A CA 1
ATOM 888 C C . ARG A 1 119 ? 14.530 5.216 -29.068 1.00 94.81 119 ARG A C 1
ATOM 890 O O . ARG A 1 119 ? 15.585 5.011 -29.643 1.00 94.81 119 ARG A O 1
ATOM 897 N N . GLU A 1 120 ? 13.827 4.274 -28.451 1.00 93.06 120 GLU A N 1
ATOM 898 C CA . GLU A 1 120 ? 14.270 2.902 -28.209 1.00 93.06 120 GLU A CA 1
ATOM 899 C C . GLU A 1 120 ? 13.155 1.910 -28.588 1.00 93.06 120 GLU A C 1
ATOM 901 O O . GLU A 1 120 ? 12.313 1.559 -27.754 1.00 93.06 120 GLU A O 1
ATOM 906 N N . PRO A 1 121 ? 13.119 1.434 -29.847 1.00 88.50 121 PRO A N 1
ATOM 907 C CA . PRO A 1 121 ? 12.039 0.578 -30.344 1.00 88.50 121 PRO A CA 1
ATOM 908 C C . PRO A 1 121 ? 11.907 -0.765 -29.607 1.00 88.50 121 PRO A C 1
ATOM 910 O O . PRO A 1 121 ? 10.799 -1.287 -29.478 1.00 88.50 121 PRO A O 1
ATOM 913 N N . ASP A 1 122 ? 13.011 -1.317 -29.089 1.00 90.88 122 ASP A N 1
ATOM 914 C CA . ASP A 1 122 ? 13.016 -2.604 -28.371 1.00 90.88 122 ASP A CA 1
ATOM 915 C C . ASP A 1 122 ? 12.613 -2.482 -26.889 1.00 90.88 122 ASP A C 1
ATOM 917 O O . ASP A 1 122 ? 12.376 -3.488 -26.213 1.00 90.88 122 ASP A O 1
ATOM 921 N N . PHE A 1 123 ? 12.481 -1.251 -26.376 1.00 89.12 123 PHE A N 1
ATOM 922 C CA . PHE A 1 123 ? 12.211 -0.993 -24.961 1.00 89.12 123 PHE A CA 1
ATOM 923 C C . PHE A 1 123 ? 10.971 -1.736 -24.465 1.00 89.12 123 PHE A C 1
ATOM 925 O O . PHE A 1 123 ? 11.002 -2.355 -23.406 1.00 89.12 123 PHE A O 1
ATOM 932 N N . TRP A 1 124 ? 9.877 -1.714 -25.231 1.00 86.44 124 TRP A N 1
ATOM 933 C CA . TRP A 1 124 ? 8.625 -2.338 -24.807 1.00 86.44 124 TRP A CA 1
ATOM 934 C C . TRP A 1 124 ? 8.720 -3.860 -24.754 1.00 86.44 124 TRP A C 1
ATOM 936 O O . TRP A 1 124 ? 8.219 -4.460 -23.804 1.00 86.44 124 TRP A O 1
ATOM 946 N N . ARG A 1 125 ? 9.407 -4.497 -25.710 1.00 88.69 125 ARG A N 1
ATOM 947 C CA . ARG A 1 125 ? 9.631 -5.947 -25.663 1.00 88.69 125 ARG A CA 1
ATOM 948 C C . ARG A 1 125 ? 10.418 -6.313 -24.409 1.00 88.69 125 ARG A C 1
ATOM 950 O O . ARG A 1 125 ? 9.996 -7.204 -23.676 1.00 88.69 125 ARG A O 1
ATOM 957 N N . TYR A 1 126 ? 11.503 -5.593 -24.129 1.00 86.00 126 TYR A N 1
ATOM 958 C CA . TYR A 1 126 ? 12.313 -5.810 -22.932 1.00 86.00 126 TYR A CA 1
ATOM 959 C C . TYR A 1 126 ? 11.513 -5.557 -21.639 1.00 86.00 126 TYR A C 1
ATOM 961 O O . TYR A 1 126 ? 11.445 -6.416 -20.762 1.00 86.00 126 TYR A O 1
ATOM 969 N N . PHE A 1 127 ? 10.835 -4.413 -21.541 1.00 86.94 127 PHE A N 1
ATOM 970 C CA . PHE A 1 127 ? 10.073 -4.002 -20.363 1.00 86.94 127 PHE A CA 1
ATOM 971 C C . PHE A 1 127 ? 8.930 -4.966 -20.024 1.00 86.94 127 PHE A C 1
ATOM 973 O O . PHE A 1 127 ? 8.748 -5.329 -18.864 1.00 86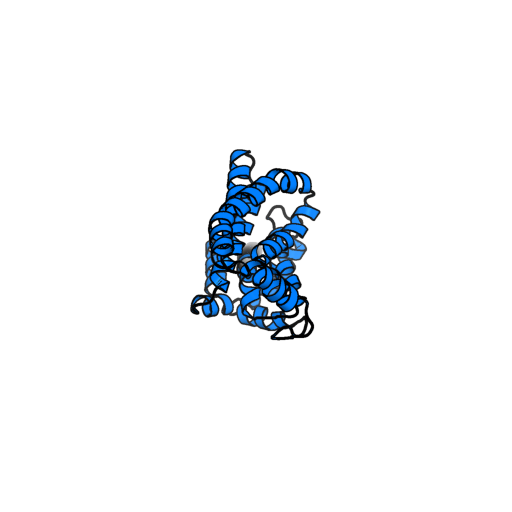.94 127 PHE A O 1
ATOM 980 N N . PHE A 1 128 ? 8.148 -5.402 -21.013 1.00 85.12 128 PHE A N 1
ATOM 981 C CA . PHE A 1 128 ? 7.055 -6.345 -20.773 1.00 85.12 128 PHE A CA 1
ATOM 982 C C . PHE A 1 128 ? 7.570 -7.771 -20.562 1.00 85.12 128 PHE A C 1
ATOM 984 O O . PHE A 1 128 ? 7.177 -8.434 -19.601 1.00 85.12 128 PHE A O 1
ATOM 991 N N . TRP A 1 129 ? 8.435 -8.263 -21.449 1.00 82.19 129 TRP A N 1
ATOM 992 C CA . TRP A 1 129 ? 8.832 -9.666 -21.430 1.00 82.19 129 TRP A CA 1
ATOM 993 C C . TRP A 1 129 ? 9.840 -9.950 -20.322 1.00 82.19 129 TRP A C 1
ATOM 995 O O . TRP A 1 129 ? 9.584 -10.781 -19.459 1.00 82.19 129 TRP A O 1
ATOM 1005 N N . VAL A 1 130 ? 10.952 -9.222 -20.292 1.00 79.12 130 VAL A N 1
ATOM 1006 C CA . VAL A 1 130 ? 12.056 -9.505 -19.370 1.00 79.12 130 VAL A CA 1
ATOM 1007 C C . VAL A 1 130 ? 11.707 -9.034 -17.959 1.00 79.12 130 VAL A C 1
ATOM 1009 O O . VAL A 1 130 ? 11.702 -9.823 -17.013 1.00 79.12 130 VAL A O 1
ATOM 1012 N N . GLU A 1 131 ? 11.333 -7.762 -17.807 1.00 80.44 131 GLU A N 1
ATOM 1013 C CA . GLU A 1 131 ? 11.143 -7.168 -16.475 1.00 80.44 131 GLU A CA 1
ATOM 1014 C C . GLU A 1 131 ? 9.834 -7.579 -15.786 1.00 80.44 131 GLU A C 1
ATOM 1016 O O . GLU A 1 131 ? 9.798 -7.642 -14.557 1.00 80.44 131 GLU A O 1
ATOM 1021 N N . HIS A 1 132 ? 8.764 -7.882 -16.532 1.00 80.62 132 HIS A N 1
ATOM 1022 C CA . HIS A 1 132 ? 7.476 -8.257 -15.930 1.00 80.62 132 HIS A CA 1
ATOM 1023 C C . HIS A 1 132 ? 7.157 -9.744 -16.042 1.00 80.62 132 HIS A C 1
ATOM 1025 O O . HIS A 1 132 ? 6.668 -10.310 -15.071 1.00 80.62 132 HIS A O 1
ATOM 1031 N N . ILE A 1 133 ? 7.412 -10.396 -17.179 1.00 75.19 133 ILE A N 1
ATOM 1032 C CA . ILE A 1 133 ? 7.061 -11.815 -17.340 1.00 75.19 133 ILE A CA 1
ATOM 1033 C C . ILE A 1 133 ? 8.178 -12.702 -16.797 1.00 75.19 133 ILE A C 1
ATOM 1035 O O . ILE A 1 133 ? 7.934 -13.476 -15.874 1.00 75.19 133 ILE A O 1
ATOM 1039 N N . GLN A 1 134 ? 9.409 -12.572 -17.291 1.00 72.69 134 GLN A N 1
ATOM 1040 C CA . GLN A 1 134 ? 10.510 -13.446 -16.880 1.00 72.69 134 GLN A CA 1
ATOM 1041 C C . GLN A 1 134 ? 10.857 -13.253 -15.401 1.00 72.69 134 GLN A C 1
ATOM 1043 O O . GLN A 1 134 ? 10.929 -14.223 -14.644 1.00 72.69 134 GLN A O 1
ATOM 1048 N N . ARG A 1 135 ? 10.947 -11.996 -14.949 1.00 68.19 135 ARG A N 1
ATOM 1049 C CA . ARG A 1 135 ? 11.275 -11.659 -13.556 1.00 68.19 135 ARG A CA 1
ATOM 1050 C C . ARG A 1 135 ? 10.239 -12.136 -12.527 1.00 68.19 135 ARG A C 1
ATOM 1052 O O . ARG A 1 135 ? 10.617 -12.441 -11.395 1.00 68.19 135 ARG A O 1
ATOM 1059 N N . PHE A 1 136 ? 8.954 -12.232 -12.895 1.00 62.44 136 PHE A N 1
ATOM 1060 C CA . PHE A 1 136 ? 7.895 -12.741 -12.006 1.00 62.44 136 PHE A CA 1
ATOM 1061 C C . PHE A 1 136 ? 7.593 -14.235 -12.179 1.00 62.44 136 PHE A C 1
ATOM 1063 O O . PHE A 1 136 ? 7.294 -14.905 -11.186 1.00 62.44 136 PHE A O 1
ATOM 1070 N N . ALA A 1 137 ? 7.636 -14.763 -13.406 1.00 59.62 137 ALA A N 1
ATOM 1071 C CA . ALA A 1 137 ? 7.092 -16.079 -13.741 1.00 59.62 137 ALA A CA 1
ATOM 1072 C C . ALA A 1 137 ? 8.157 -17.155 -14.008 1.00 59.62 137 ALA A C 1
ATOM 1074 O O . ALA A 1 137 ? 7.889 -18.339 -13.765 1.00 59.62 137 ALA A O 1
ATOM 1075 N N . GLU A 1 138 ? 9.357 -16.797 -14.465 1.00 55.81 138 GLU A N 1
ATOM 1076 C CA . GLU A 1 138 ? 10.332 -17.779 -14.948 1.00 55.81 138 GLU A CA 1
ATOM 1077 C C . GLU A 1 138 ? 11.085 -18.484 -13.804 1.00 55.81 138 GLU A C 1
ATOM 1079 O O . GLU A 1 138 ? 11.088 -18.056 -12.643 1.00 55.81 138 GLU A O 1
ATOM 1084 N N . LYS A 1 139 ? 11.644 -19.667 -14.092 1.00 48.44 139 LYS A N 1
ATOM 1085 C CA . LYS A 1 139 ? 12.303 -20.522 -13.088 1.00 48.44 139 LYS A CA 1
ATOM 1086 C C . LYS A 1 139 ? 13.593 -19.902 -12.535 1.00 48.44 139 LYS A C 1
ATOM 1088 O O . LYS A 1 139 ? 13.976 -20.308 -11.442 1.00 48.44 139 LYS A O 1
ATOM 1093 N N . ASP A 1 140 ? 14.160 -18.893 -13.190 1.00 51.47 140 ASP A N 1
ATOM 1094 C CA . ASP A 1 140 ? 15.398 -18.203 -12.793 1.00 51.47 140 ASP A CA 1
ATOM 1095 C C . ASP A 1 140 ? 15.163 -16.846 -12.112 1.00 51.47 140 ASP A C 1
ATOM 1097 O O . ASP A 1 140 ? 16.029 -15.974 -12.104 1.00 51.47 140 ASP A O 1
ATOM 1101 N N . ALA A 1 141 ? 13.989 -16.650 -11.502 1.00 55.06 141 ALA A N 1
ATOM 1102 C CA . ALA A 1 141 ? 13.722 -15.456 -10.707 1.00 55.06 141 ALA A CA 1
ATOM 1103 C C . ALA A 1 141 ? 14.798 -15.259 -9.616 1.00 55.06 141 ALA A C 1
ATOM 1105 O O . ALA A 1 141 ? 15.002 -16.122 -8.755 1.00 55.06 141 ALA A O 1
ATOM 1106 N N . GLN A 1 142 ? 15.470 -14.103 -9.646 1.00 49.62 142 GLN A N 1
ATOM 1107 C CA . GLN A 1 142 ? 16.432 -13.691 -8.623 1.00 49.62 142 GLN A CA 1
ATOM 1108 C C . GLN A 1 142 ? 15.748 -13.640 -7.244 1.00 49.62 142 GLN A C 1
ATOM 1110 O O . GLN A 1 142 ? 14.680 -13.046 -7.108 1.00 49.62 142 GLN A O 1
ATOM 1115 N N . HIS A 1 143 ? 16.391 -14.202 -6.214 1.00 57.66 143 HIS A N 1
ATOM 1116 C CA . HIS A 1 143 ? 15.915 -14.240 -4.817 1.00 57.66 143 HIS A CA 1
ATOM 1117 C C . HIS A 1 143 ? 14.673 -15.113 -4.565 1.00 57.66 143 HIS A C 1
ATOM 1119 O O . HIS A 1 143 ? 13.683 -14.662 -3.981 1.00 57.66 143 HIS A O 1
ATOM 1125 N N . LYS A 1 144 ? 14.737 -16.398 -4.941 1.00 59.19 144 LYS A N 1
ATOM 1126 C CA . LYS A 1 144 ? 13.752 -17.386 -4.480 1.00 59.19 144 LYS A CA 1
ATOM 1127 C C . LYS A 1 144 ? 13.788 -17.491 -2.963 1.00 59.19 144 LYS A C 1
ATOM 1129 O O . LYS A 1 144 ? 14.806 -17.841 -2.373 1.00 59.1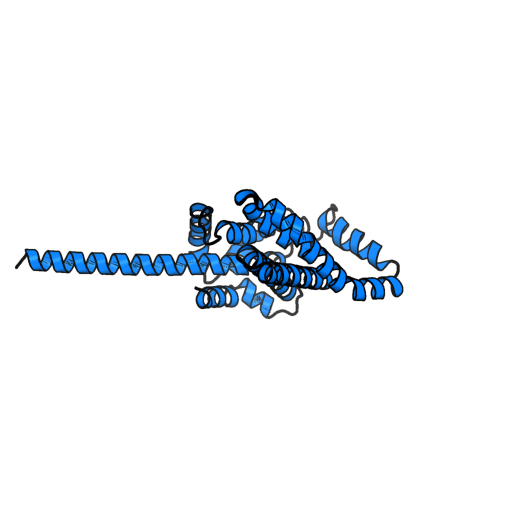9 144 LYS A O 1
ATOM 1134 N N . ALA A 1 145 ? 12.643 -17.262 -2.346 1.00 65.62 145 ALA A N 1
ATOM 1135 C CA . ALA A 1 145 ? 12.471 -17.445 -0.920 1.00 65.62 145 ALA A CA 1
ATOM 1136 C C . ALA A 1 145 ? 11.105 -18.084 -0.618 1.00 65.62 145 ALA A C 1
ATOM 1138 O O . ALA A 1 145 ? 10.189 -18.020 -1.448 1.00 65.62 145 ALA A O 1
ATOM 1139 N N . PRO A 1 146 ? 10.946 -18.733 0.547 1.00 77.81 146 PRO A N 1
ATOM 1140 C CA . PRO A 1 146 ? 9.716 -19.435 0.904 1.00 77.81 146 PRO A CA 1
ATOM 1141 C C . PRO A 1 146 ? 8.513 -18.489 1.008 1.00 77.81 146 PRO A C 1
ATOM 1143 O O . PRO A 1 146 ? 8.666 -17.271 1.118 1.00 77.81 146 PRO A O 1
ATOM 1146 N N . PHE A 1 147 ? 7.289 -19.023 0.971 1.00 79.38 147 PHE A N 1
ATOM 1147 C CA . PHE A 1 147 ? 6.066 -18.204 1.040 1.00 79.38 147 PHE A CA 1
ATOM 1148 C C . PHE A 1 147 ? 6.014 -17.324 2.306 1.00 79.38 147 PHE A C 1
ATOM 1150 O O . PHE A 1 147 ? 5.503 -16.214 2.262 1.00 79.38 147 PHE A O 1
ATOM 1157 N N . TRP A 1 148 ? 6.610 -17.784 3.411 1.00 84.94 148 TRP A N 1
ATOM 1158 C CA . TRP A 1 148 ? 6.673 -17.070 4.687 1.00 84.94 148 TRP A CA 1
ATOM 1159 C C . TRP A 1 148 ? 7.778 -16.005 4.763 1.00 84.94 148 TRP A C 1
ATOM 1161 O O . TRP A 1 148 ? 7.930 -15.373 5.805 1.00 84.94 148 TRP A O 1
ATOM 1171 N N . TYR A 1 149 ? 8.528 -15.770 3.679 1.00 86.94 149 TYR A N 1
ATOM 1172 C CA . TYR A 1 149 ? 9.664 -14.839 3.631 1.00 86.94 149 TYR A CA 1
ATOM 1173 C C . TYR A 1 149 ? 9.362 -13.465 4.230 1.00 86.94 149 TYR A C 1
ATOM 1175 O O . TYR A 1 149 ? 10.190 -12.917 4.943 1.00 86.94 149 TYR A O 1
ATOM 1183 N N . TYR A 1 150 ? 8.168 -12.925 3.983 1.00 87.75 150 TYR A N 1
ATOM 1184 C CA . TYR A 1 150 ? 7.789 -11.594 4.445 1.00 87.75 150 TYR A CA 1
ATOM 1185 C C . TYR A 1 150 ? 7.322 -11.531 5.902 1.00 87.75 150 TYR A C 1
ATOM 1187 O O . TYR A 1 150 ? 7.226 -10.431 6.442 1.00 87.75 150 TYR A O 1
ATOM 1195 N N . ILE A 1 151 ? 7.065 -12.666 6.564 1.00 89.75 151 ILE A N 1
ATOM 1196 C CA . ILE A 1 151 ? 6.605 -12.683 7.960 1.00 89.75 151 ILE A CA 1
ATOM 1197 C C . ILE A 1 151 ? 7.673 -12.079 8.890 1.00 89.75 151 ILE A C 1
ATOM 1199 O O . ILE A 1 151 ? 7.347 -11.116 9.584 1.00 89.75 151 ILE A O 1
ATOM 1203 N N . PRO A 1 152 ? 8.947 -12.528 8.883 1.00 90.94 152 PRO A N 1
ATOM 1204 C CA . PRO A 1 152 ? 9.984 -11.911 9.710 1.00 90.94 152 PRO A CA 1
ATOM 1205 C C . PRO A 1 152 ? 10.181 -10.418 9.425 1.00 90.94 152 PRO A C 1
ATOM 1207 O O . PRO A 1 152 ? 10.320 -9.641 10.365 1.00 90.94 152 PRO A O 1
ATOM 1210 N N . PHE A 1 153 ? 10.130 -9.992 8.156 1.00 91.00 153 PHE A N 1
ATOM 1211 C CA . PHE A 1 153 ? 10.270 -8.575 7.791 1.00 91.00 153 PHE A CA 1
ATOM 1212 C C . PHE A 1 153 ? 9.086 -7.727 8.249 1.00 91.00 153 PHE A C 1
ATOM 1214 O O . PHE A 1 153 ? 9.281 -6.582 8.645 1.00 91.00 153 PHE A O 1
ATOM 1221 N N . LEU A 1 154 ? 7.870 -8.275 8.243 1.00 92.56 154 LEU A N 1
ATOM 1222 C CA . LEU A 1 154 ? 6.703 -7.593 8.789 1.00 92.56 154 LEU A CA 1
ATOM 1223 C C . LEU A 1 154 ? 6.838 -7.415 10.307 1.00 92.56 154 LEU A C 1
ATOM 1225 O O . LEU A 1 154 ? 6.567 -6.330 10.817 1.00 92.56 154 LEU A O 1
ATOM 1229 N N . LEU A 1 155 ? 7.290 -8.451 11.024 1.00 93.94 155 LEU A N 1
ATOM 1230 C CA . LEU A 1 155 ? 7.492 -8.403 12.476 1.00 93.94 155 LEU A CA 1
ATOM 1231 C C . LEU A 1 155 ? 8.613 -7.426 12.855 1.00 93.94 155 LEU A C 1
ATOM 1233 O O . LEU A 1 155 ? 8.385 -6.507 13.639 1.00 93.94 155 LEU A O 1
ATOM 1237 N N . ALA A 1 156 ? 9.797 -7.584 12.259 1.00 94.00 156 ALA A N 1
ATOM 1238 C CA . ALA A 1 156 ? 10.943 -6.712 12.502 1.00 94.00 156 ALA A CA 1
ATOM 1239 C C . ALA A 1 156 ? 10.645 -5.273 12.067 1.00 94.00 156 ALA A C 1
ATOM 1241 O O . ALA A 1 156 ? 10.895 -4.330 12.810 1.00 94.00 156 ALA A O 1
ATOM 1242 N N . GLY A 1 157 ? 10.029 -5.105 10.898 1.00 92.06 157 GLY A N 1
ATOM 1243 C CA . GLY A 1 157 ? 9.645 -3.803 10.374 1.00 92.06 157 GLY A CA 1
ATOM 1244 C C . GLY A 1 157 ? 8.608 -3.078 11.221 1.00 92.06 157 GLY A C 1
ATOM 1245 O O . GLY A 1 157 ? 8.562 -1.854 11.181 1.00 92.06 157 GLY A O 1
ATOM 1246 N N . SER A 1 158 ? 7.800 -3.812 11.995 1.00 93.94 158 SER A N 1
ATOM 1247 C CA . SER A 1 158 ? 6.795 -3.245 12.902 1.00 93.94 158 SER A CA 1
ATOM 1248 C C . SER A 1 158 ? 7.370 -2.804 14.247 1.00 93.94 158 SER A C 1
ATOM 1250 O O . SER A 1 158 ? 6.636 -2.211 15.034 1.00 93.94 158 SER A O 1
ATOM 1252 N N . LEU A 1 159 ? 8.643 -3.080 14.552 1.00 94.81 159 LEU A N 1
ATOM 1253 C CA . LEU A 1 159 ? 9.288 -2.535 15.748 1.00 94.81 159 LEU A CA 1
ATOM 1254 C C . LEU A 1 159 ? 9.306 -0.995 15.674 1.00 94.81 159 LEU A C 1
ATOM 1256 O O . LEU A 1 159 ? 9.528 -0.459 14.589 1.00 94.81 159 LEU A O 1
ATOM 1260 N N . PRO A 1 160 ? 9.059 -0.276 16.787 1.00 94.25 160 PRO A N 1
ATOM 1261 C CA . PRO A 1 160 ? 8.840 -0.767 18.158 1.00 94.25 160 PRO A CA 1
ATOM 1262 C C . PRO A 1 160 ? 7.383 -1.168 18.481 1.00 94.25 160 PRO A C 1
ATOM 1264 O O . PRO A 1 160 ? 7.094 -1.656 19.571 1.00 94.25 160 PRO A O 1
ATOM 1267 N N . TRP A 1 161 ? 6.448 -1.004 17.548 1.00 94.56 161 TRP A N 1
ATOM 1268 C CA . TRP A 1 161 ? 5.001 -1.188 17.741 1.00 94.56 161 TRP A CA 1
ATOM 1269 C C . TRP A 1 161 ? 4.508 -2.635 17.622 1.00 94.56 161 TRP A C 1
ATOM 1271 O O . TRP A 1 161 ? 3.300 -2.880 17.562 1.00 94.56 161 TRP A O 1
ATOM 1281 N N . LEU A 1 162 ? 5.418 -3.610 17.623 1.00 93.06 162 LEU A N 1
ATOM 1282 C CA . LEU A 1 162 ? 5.117 -5.028 17.419 1.00 93.06 162 LEU A CA 1
ATOM 1283 C C . LEU A 1 162 ? 4.024 -5.559 18.364 1.00 93.06 162 LEU A C 1
ATOM 1285 O O . LEU A 1 162 ? 3.184 -6.353 17.946 1.00 93.06 162 LEU A O 1
ATOM 1289 N N . ALA A 1 163 ? 3.970 -5.075 19.609 1.00 92.69 163 ALA A N 1
ATOM 1290 C CA . ALA A 1 163 ? 2.952 -5.474 20.586 1.00 92.69 163 ALA A CA 1
ATOM 1291 C C . ALA A 1 163 ? 1.508 -5.149 20.145 1.00 92.69 163 ALA A C 1
ATOM 1293 O O . ALA A 1 163 ? 0.562 -5.819 20.563 1.00 92.69 163 ALA A O 1
ATOM 1294 N N . LEU A 1 164 ? 1.318 -4.140 19.287 1.00 91.50 164 LEU A N 1
ATOM 1295 C CA . LEU A 1 164 ? 0.006 -3.755 18.762 1.00 91.50 164 LEU A CA 1
ATOM 1296 C C . LEU A 1 164 ? -0.427 -4.617 17.570 1.00 91.50 164 LEU A C 1
ATOM 1298 O O . LEU A 1 164 ? -1.625 -4.726 17.311 1.00 91.50 164 LEU A O 1
ATOM 1302 N N . LEU A 1 165 ? 0.521 -5.239 16.863 1.00 91.69 165 LEU A N 1
ATOM 1303 C CA . LEU A 1 165 ? 0.292 -5.965 15.613 1.00 91.69 165 LEU A CA 1
ATOM 1304 C C . LEU A 1 165 ? -0.781 -7.069 15.717 1.00 91.69 165 LEU A C 1
ATOM 1306 O O . LEU A 1 165 ? -1.765 -6.999 14.974 1.00 91.69 165 LEU A O 1
ATOM 1310 N N . PRO A 1 166 ? -0.671 -8.069 16.621 1.00 92.06 166 PRO A N 1
ATOM 1311 C CA . PRO A 1 166 ? -1.643 -9.163 16.670 1.00 92.06 166 PRO A CA 1
ATOM 1312 C C . PRO A 1 166 ? -3.036 -8.677 17.091 1.00 92.06 166 PRO A C 1
ATOM 1314 O O . PRO A 1 166 ? -4.048 -9.147 16.568 1.00 92.06 166 PRO A O 1
ATOM 1317 N N . GLY A 1 167 ? -3.096 -7.702 18.004 1.00 89.94 167 GLY A N 1
ATOM 1318 C CA . GLY A 1 167 ? -4.346 -7.095 18.453 1.00 89.94 167 GLY A CA 1
ATOM 1319 C C . GLY A 1 167 ? -5.048 -6.321 17.340 1.00 89.94 167 GLY A C 1
ATOM 1320 O O . GLY A 1 167 ? -6.254 -6.483 17.148 1.00 89.94 167 GLY A O 1
ATOM 1321 N N . ALA A 1 168 ? -4.288 -5.550 16.560 1.00 90.94 168 ALA A N 1
ATOM 1322 C CA . ALA A 1 168 ? -4.790 -4.781 15.429 1.00 90.94 168 ALA A CA 1
ATOM 1323 C C . ALA A 1 168 ? -5.365 -5.676 14.323 1.00 90.94 168 ALA A C 1
ATOM 1325 O O . ALA A 1 168 ? -6.471 -5.419 13.847 1.00 90.94 168 ALA A O 1
ATOM 1326 N N . LEU A 1 169 ? -4.666 -6.758 13.959 1.00 92.12 169 LEU A N 1
ATOM 1327 C CA . LEU A 1 169 ? -5.134 -7.702 12.939 1.00 92.12 169 LEU A CA 1
ATOM 1328 C C . LEU A 1 169 ? -6.373 -8.479 13.402 1.00 92.12 169 LEU A C 1
ATOM 1330 O O . LEU A 1 169 ? -7.365 -8.545 12.675 1.00 92.12 169 LEU A O 1
ATOM 1334 N N . LYS A 1 170 ? -6.363 -9.008 14.635 1.00 91.50 170 LYS A N 1
ATOM 1335 C CA . LYS A 1 170 ? -7.513 -9.731 15.205 1.00 91.50 170 LYS A CA 1
ATOM 1336 C C . LYS A 1 170 ? -8.753 -8.841 15.281 1.00 91.50 170 LYS A C 1
ATOM 1338 O O . LYS A 1 170 ? -9.851 -9.275 14.941 1.00 91.50 170 LYS A O 1
ATOM 1343 N N . ARG A 1 171 ? -8.578 -7.592 15.720 1.00 87.19 171 ARG A N 1
ATOM 1344 C CA . ARG A 1 171 ? -9.655 -6.601 15.811 1.00 87.19 171 ARG A CA 1
ATOM 1345 C C . ARG A 1 171 ? -10.184 -6.233 14.431 1.00 87.19 171 ARG A C 1
ATOM 1347 O O . ARG A 1 171 ? -11.388 -6.313 14.228 1.00 87.19 171 ARG A O 1
ATOM 1354 N N . GLY A 1 172 ? -9.296 -5.907 13.490 1.00 86.25 172 GLY A N 1
ATOM 1355 C CA . GLY A 1 172 ? -9.680 -5.594 12.116 1.00 86.25 172 GLY A CA 1
ATOM 1356 C C . GLY A 1 172 ? -10.501 -6.716 11.484 1.00 86.25 172 GLY A C 1
ATOM 1357 O O . GLY A 1 172 ? -11.462 -6.440 10.774 1.00 86.25 172 GLY A O 1
ATOM 1358 N N . TRP A 1 173 ? -10.165 -7.976 11.785 1.00 88.88 173 TRP A N 1
ATOM 1359 C CA . TRP A 1 173 ? -10.902 -9.130 11.271 1.00 88.88 173 TRP A CA 1
ATOM 1360 C C . TRP A 1 173 ? -12.265 -9.295 11.944 1.00 88.88 173 TRP A C 1
ATOM 1362 O O . TRP A 1 173 ? -13.262 -9.543 11.272 1.00 88.88 173 TRP A O 1
ATOM 1372 N N . SER A 1 174 ? -12.320 -9.127 13.267 1.00 87.38 174 SER A N 1
ATOM 1373 C CA . SER A 1 174 ? -13.569 -9.185 14.033 1.00 87.38 174 SER A CA 1
ATOM 1374 C C . SER A 1 174 ? -14.550 -8.078 13.648 1.00 87.38 174 SER A C 1
ATOM 1376 O O . SER A 1 174 ? -15.752 -8.279 13.752 1.00 87.38 174 SER A O 1
ATOM 1378 N N . GLU A 1 175 ? -14.045 -6.918 13.237 1.00 85.75 175 GLU A N 1
ATOM 1379 C CA . GLU A 1 175 ? -14.834 -5.744 12.854 1.00 85.75 175 GLU A CA 1
ATOM 1380 C C . GLU A 1 175 ? -14.855 -5.548 11.336 1.00 85.75 175 GLU A C 1
ATOM 1382 O O . GLU A 1 175 ? -15.061 -4.441 10.851 1.00 85.75 175 GLU A O 1
ATOM 1387 N N . ARG A 1 176 ? -14.628 -6.612 10.556 1.00 80.88 176 ARG A N 1
ATOM 1388 C CA . ARG A 1 176 ? -14.569 -6.527 9.089 1.00 80.88 176 ARG A CA 1
ATOM 1389 C C . ARG A 1 176 ? -15.841 -5.939 8.466 1.00 80.88 176 ARG A C 1
ATOM 1391 O O . ARG A 1 176 ? -15.749 -5.243 7.460 1.00 80.88 176 ARG A O 1
ATOM 1398 N N . ASP A 1 177 ? -16.989 -6.166 9.096 1.00 76.75 177 ASP A N 1
ATOM 1399 C CA . ASP A 1 177 ? -18.293 -5.676 8.640 1.00 76.75 177 ASP A CA 1
ATOM 1400 C C . ASP A 1 177 ? -18.603 -4.248 9.137 1.00 76.75 177 ASP A C 1
ATOM 1402 O O . ASP A 1 177 ? -19.656 -3.694 8.829 1.00 76.75 177 ASP A O 1
ATOM 1406 N N . ASP A 1 178 ? -17.689 -3.626 9.891 1.00 75.12 178 ASP A N 1
ATOM 1407 C CA . ASP A 1 178 ? -17.859 -2.271 10.411 1.00 75.12 178 ASP A CA 1
ATOM 1408 C C . ASP A 1 178 ? -17.807 -1.214 9.291 1.00 75.12 178 ASP A C 1
ATOM 1410 O O . ASP A 1 178 ? -16.951 -1.223 8.396 1.00 75.12 178 ASP A O 1
ATOM 1414 N N . VAL A 1 179 ? -18.685 -0.217 9.414 1.00 63.50 179 VAL A N 1
ATOM 1415 C CA . VAL A 1 179 ? -18.822 0.951 8.529 1.00 63.50 179 VAL A CA 1
ATOM 1416 C C . VAL A 1 179 ? -17.516 1.755 8.448 1.00 63.50 179 VAL A C 1
ATOM 1418 O O . VAL A 1 179 ? -17.265 2.468 7.477 1.00 63.50 179 VAL A O 1
ATOM 1421 N N . ARG A 1 180 ? -16.623 1.610 9.436 1.00 68.00 180 ARG A N 1
ATOM 1422 C CA . ARG A 1 180 ? -15.332 2.319 9.518 1.00 68.00 180 ARG A CA 1
ATOM 1423 C C . ARG A 1 180 ? -14.255 1.810 8.550 1.00 68.00 180 ARG A C 1
ATOM 1425 O O . ARG A 1 180 ? -13.114 2.288 8.620 1.00 68.00 180 ARG A O 1
ATOM 1432 N N . GLY A 1 181 ? -14.565 0.846 7.682 1.00 84.38 181 GLY A N 1
ATOM 1433 C CA . GLY A 1 181 ? -13.661 0.399 6.617 1.00 84.38 181 GLY A CA 1
ATOM 1434 C C . GLY A 1 181 ? -12.538 -0.525 7.082 1.00 84.38 181 GLY A C 1
ATOM 1435 O O . GLY A 1 181 ? -11.451 -0.504 6.507 1.00 84.38 181 GLY A O 1
ATOM 1436 N N . ALA A 1 182 ? -12.758 -1.327 8.128 1.00 88.25 182 ALA A N 1
ATOM 1437 C CA . ALA A 1 182 ? -11.741 -2.260 8.618 1.00 88.25 182 ALA A CA 1
ATOM 1438 C C . ALA A 1 182 ? -11.358 -3.306 7.556 1.00 88.25 182 ALA A C 1
ATOM 1440 O O . ALA A 1 182 ? -10.171 -3.546 7.341 1.00 88.25 182 ALA A O 1
ATOM 1441 N N . LEU A 1 183 ? -12.339 -3.853 6.824 1.00 90.50 183 LEU A N 1
ATOM 1442 C CA . LEU A 1 183 ? -12.087 -4.783 5.717 1.00 90.50 183 LEU A CA 1
ATOM 1443 C C . LEU A 1 183 ? -11.260 -4.154 4.589 1.00 90.50 183 LEU A C 1
ATOM 1445 O O . LEU A 1 183 ? -10.438 -4.837 3.988 1.00 90.50 183 LEU A O 1
ATOM 1449 N N . TYR A 1 184 ? -11.442 -2.858 4.327 1.00 92.88 184 TYR A N 1
ATOM 1450 C CA . TYR A 1 184 ? -10.656 -2.137 3.329 1.00 92.88 184 TYR A CA 1
ATOM 1451 C C . TYR A 1 184 ? -9.178 -2.066 3.724 1.00 92.88 184 TYR A C 1
ATOM 1453 O O . TYR A 1 184 ? -8.302 -2.433 2.946 1.00 92.88 184 TYR A O 1
ATOM 1461 N N . LEU A 1 185 ? -8.900 -1.656 4.965 1.00 93.44 185 LEU A N 1
ATOM 1462 C CA . LEU A 1 185 ? -7.536 -1.591 5.494 1.00 93.44 185 LEU A CA 1
ATOM 1463 C C . LEU A 1 185 ? -6.897 -2.980 5.586 1.00 93.44 185 LEU A C 1
ATOM 1465 O O . LEU A 1 185 ? -5.725 -3.137 5.256 1.00 93.44 185 LEU A O 1
ATOM 1469 N N . LEU A 1 186 ? -7.662 -3.999 5.985 1.00 93.06 186 LEU A N 1
ATOM 1470 C CA . LEU A 1 186 ? -7.185 -5.378 5.986 1.00 93.06 186 LEU A CA 1
ATOM 1471 C C . LEU A 1 186 ? -6.883 -5.890 4.582 1.00 93.06 186 LEU A C 1
ATOM 1473 O O . LEU A 1 186 ? -5.858 -6.535 4.404 1.00 93.06 186 LEU A O 1
ATOM 1477 N N . GLY A 1 187 ? -7.733 -5.601 3.595 1.00 92.62 187 GLY A N 1
ATOM 1478 C CA . GLY A 1 187 ? -7.472 -5.927 2.194 1.00 92.62 187 GLY A CA 1
ATOM 1479 C C . GLY A 1 187 ? -6.189 -5.261 1.703 1.00 92.62 187 GLY A C 1
ATOM 1480 O O . GLY A 1 187 ? -5.335 -5.924 1.119 1.00 92.62 187 GLY A O 1
ATOM 1481 N N . TRP A 1 188 ? -5.992 -3.988 2.050 1.00 94.38 188 TRP A N 1
ATOM 1482 C CA . TRP A 1 188 ? -4.786 -3.230 1.724 1.00 94.38 188 TRP A CA 1
ATOM 1483 C C . TRP A 1 188 ? -3.517 -3.776 2.412 1.00 94.38 188 TRP A C 1
ATOM 1485 O O . TRP A 1 188 ? -2.436 -3.705 1.841 1.00 94.38 188 TRP A O 1
ATOM 1495 N N . VAL A 1 189 ? -3.603 -4.388 3.594 1.00 93.75 189 VAL A N 1
ATOM 1496 C CA . VAL A 1 189 ? -2.449 -5.093 4.186 1.00 93.75 189 VAL A CA 1
ATOM 1497 C C . VAL A 1 189 ? -2.268 -6.476 3.552 1.00 93.75 189 VAL A C 1
ATOM 1499 O O . VAL A 1 189 ? -1.195 -6.815 3.061 1.00 93.75 189 VAL A O 1
ATOM 1502 N N . ALA A 1 190 ? -3.316 -7.297 3.588 1.00 92.94 190 ALA A N 1
ATOM 1503 C CA . ALA A 1 190 ? -3.228 -8.729 3.341 1.00 92.94 190 ALA A CA 1
ATOM 1504 C C . ALA A 1 190 ? -3.037 -9.061 1.861 1.00 92.94 190 ALA A C 1
ATOM 1506 O O . ALA A 1 190 ? -2.237 -9.932 1.538 1.00 92.94 190 ALA A O 1
ATOM 1507 N N . MET A 1 191 ? -3.740 -8.382 0.954 1.00 92.19 191 MET A N 1
ATOM 1508 C CA . MET A 1 191 ? -3.691 -8.737 -0.465 1.00 92.19 191 MET A CA 1
ATOM 1509 C C . MET A 1 191 ? -2.336 -8.430 -1.111 1.00 92.19 191 MET A C 1
ATOM 1511 O O . MET A 1 191 ? -1.790 -9.334 -1.743 1.00 92.19 191 MET A O 1
ATOM 1515 N N . PRO A 1 192 ? -1.725 -7.246 -0.913 1.00 89.94 192 PRO A N 1
ATOM 1516 C CA . PRO A 1 192 ? -0.352 -7.004 -1.353 1.00 89.94 192 PRO A CA 1
ATOM 1517 C C . PRO A 1 192 ? 0.635 -7.982 -0.718 1.00 89.94 192 PRO A C 1
ATOM 1519 O O . PRO A 1 192 ? 1.453 -8.572 -1.418 1.00 89.94 192 PRO A O 1
ATOM 1522 N N . PHE A 1 193 ? 0.522 -8.216 0.594 1.00 91.62 193 PHE A N 1
ATOM 1523 C CA . PHE A 1 193 ? 1.388 -9.150 1.309 1.00 91.62 193 PHE A CA 1
ATOM 1524 C C . PHE A 1 193 ? 1.329 -10.564 0.713 1.00 91.62 193 PHE A C 1
ATOM 1526 O O . PHE A 1 193 ? 2.370 -11.171 0.460 1.00 91.62 193 PHE A O 1
ATOM 1533 N N . LEU A 1 194 ? 0.127 -11.081 0.439 1.00 90.56 194 LEU A N 1
ATOM 1534 C CA . LEU A 1 194 ? -0.075 -12.388 -0.189 1.00 90.56 194 LEU A CA 1
ATOM 1535 C C . LEU A 1 194 ? 0.429 -12.404 -1.635 1.00 90.56 194 LEU A C 1
ATOM 1537 O O . LEU A 1 194 ? 1.128 -13.338 -2.020 1.00 90.56 194 LEU A O 1
ATOM 1541 N N . PHE A 1 195 ? 0.136 -11.357 -2.409 1.00 88.50 195 PHE A N 1
ATOM 1542 C CA . PHE A 1 195 ? 0.590 -11.214 -3.792 1.00 88.50 195 PHE A CA 1
ATOM 1543 C C . PHE A 1 195 ? 2.119 -11.313 -3.896 1.00 88.50 195 PHE A C 1
ATOM 1545 O O . PHE A 1 195 ? 2.639 -12.138 -4.648 1.00 88.50 195 PHE A O 1
ATOM 1552 N N . PHE A 1 196 ? 2.851 -10.554 -3.077 1.00 86.31 196 PHE A N 1
ATOM 1553 C CA . PHE A 1 196 ? 4.312 -10.631 -3.042 1.00 86.31 196 PHE A CA 1
ATOM 1554 C C . PHE A 1 196 ? 4.824 -11.948 -2.449 1.00 86.31 196 PHE A C 1
ATOM 1556 O O . PHE A 1 196 ? 5.854 -12.457 -2.882 1.00 86.31 196 PHE A O 1
ATOM 1563 N N . SER A 1 197 ? 4.112 -12.542 -1.487 1.00 85.94 197 SER A N 1
ATOM 1564 C CA . SER A 1 197 ? 4.498 -13.836 -0.903 1.00 85.94 197 SER A CA 1
ATOM 1565 C C . SER A 1 197 ? 4.446 -14.985 -1.916 1.00 85.94 197 SER A C 1
ATOM 1567 O O . SER A 1 197 ? 5.248 -15.921 -1.815 1.00 85.94 197 SER A O 1
ATOM 1569 N N . ILE A 1 198 ? 3.537 -14.904 -2.893 1.00 83.00 198 ILE A N 1
ATOM 1570 C CA . ILE A 1 198 ? 3.394 -15.869 -3.993 1.00 83.00 198 ILE A CA 1
ATOM 1571 C C . ILE A 1 198 ? 4.401 -15.588 -5.122 1.00 83.00 198 ILE A C 1
ATOM 1573 O O . ILE A 1 198 ? 4.861 -16.527 -5.773 1.00 83.00 198 ILE A O 1
ATOM 1577 N N . ALA A 1 199 ? 4.779 -14.325 -5.343 1.00 78.56 199 ALA A N 1
ATOM 1578 C CA . ALA A 1 199 ? 5.757 -13.952 -6.365 1.00 78.56 199 ALA A CA 1
ATOM 1579 C C . ALA A 1 199 ? 7.123 -14.625 -6.132 1.00 78.56 199 ALA A C 1
ATOM 1581 O O . ALA A 1 199 ? 7.578 -14.772 -4.997 1.00 78.56 199 ALA A O 1
ATOM 1582 N N . LYS A 1 200 ? 7.795 -15.044 -7.212 1.00 69.69 200 LYS A N 1
ATOM 1583 C CA . LYS A 1 200 ? 9.072 -15.773 -7.117 1.00 69.69 200 LYS A CA 1
ATOM 1584 C C . LYS A 1 200 ? 10.254 -14.868 -6.767 1.00 69.69 200 LYS A C 1
ATOM 1586 O O . LYS A 1 200 ? 11.098 -15.282 -5.978 1.00 69.69 200 LYS A O 1
ATOM 1591 N N . GLY A 1 201 ? 10.302 -13.663 -7.339 1.00 70.12 201 GLY A N 1
ATOM 1592 C CA . GLY A 1 201 ? 11.318 -12.659 -7.028 1.00 70.12 201 GLY A CA 1
ATOM 1593 C C . GLY A 1 201 ? 10.926 -11.848 -5.797 1.00 70.12 201 GLY A C 1
ATOM 1594 O O . GLY A 1 201 ? 9.943 -11.105 -5.840 1.00 70.12 201 GLY A O 1
ATOM 1595 N N . LYS A 1 202 ? 11.675 -11.994 -4.697 1.00 76.25 202 LYS A N 1
ATOM 1596 C CA . LYS A 1 202 ? 11.339 -11.374 -3.408 1.00 76.25 202 LYS A CA 1
ATOM 1597 C C . LYS A 1 202 ? 12.413 -10.396 -2.964 1.00 76.25 202 LYS A C 1
ATOM 1599 O O . LYS A 1 202 ? 13.555 -10.777 -2.732 1.00 76.25 202 LYS A O 1
ATOM 1604 N N . LEU A 1 203 ? 12.013 -9.139 -2.786 1.00 80.75 203 LEU A N 1
ATOM 1605 C CA . LEU A 1 203 ? 12.816 -8.116 -2.121 1.00 80.75 203 LEU A CA 1
ATOM 1606 C C . LEU A 1 203 ? 12.135 -7.694 -0.815 1.00 80.75 203 LEU A C 1
ATOM 1608 O O . LEU A 1 203 ? 10.917 -7.482 -0.839 1.00 80.75 203 LEU A O 1
ATOM 1612 N N . PRO A 1 204 ? 12.876 -7.515 0.298 1.00 79.62 204 PRO A N 1
ATOM 1613 C CA . PRO A 1 204 ? 12.315 -7.073 1.578 1.00 79.62 204 PRO A CA 1
ATOM 1614 C C . PRO A 1 204 ? 11.518 -5.770 1.486 1.00 79.62 204 PRO A C 1
ATOM 1616 O O . PRO A 1 204 ? 10.543 -5.580 2.207 1.00 79.62 204 PRO A O 1
ATOM 1619 N N . THR A 1 205 ? 11.907 -4.880 0.573 1.00 86.38 205 THR A N 1
ATOM 1620 C CA . THR A 1 205 ? 11.307 -3.552 0.421 1.00 86.38 205 THR A CA 1
ATOM 1621 C C . THR A 1 205 ? 9.895 -3.582 -0.172 1.00 86.38 205 THR A C 1
ATOM 1623 O O . THR A 1 205 ? 9.138 -2.634 0.016 1.00 86.38 205 THR A O 1
ATOM 1626 N N . TYR A 1 206 ? 9.485 -4.681 -0.815 1.00 86.06 206 TYR A N 1
ATOM 1627 C CA . TYR A 1 206 ? 8.198 -4.766 -1.519 1.00 86.06 206 TYR A CA 1
ATOM 1628 C C . TYR A 1 206 ? 6.978 -4.715 -0.597 1.00 86.06 206 TYR A C 1
ATOM 1630 O O . TYR A 1 206 ? 5.905 -4.306 -1.030 1.00 86.06 206 TYR A O 1
ATOM 1638 N N . ILE A 1 207 ? 7.126 -5.086 0.677 1.00 90.56 207 ILE A N 1
ATOM 1639 C CA . ILE A 1 207 ? 6.026 -5.015 1.650 1.00 90.56 207 ILE A CA 1
ATOM 1640 C C . ILE A 1 207 ? 5.852 -3.629 2.270 1.00 90.56 207 ILE A C 1
ATOM 1642 O O . ILE A 1 207 ? 4.903 -3.431 3.028 1.00 90.56 207 ILE A O 1
ATOM 1646 N N . LEU A 1 208 ? 6.716 -2.660 1.945 1.00 91.31 208 LEU A N 1
ATOM 1647 C CA . LEU A 1 208 ? 6.643 -1.301 2.480 1.00 91.31 208 LEU A CA 1
ATOM 1648 C C . LEU A 1 208 ? 5.247 -0.655 2.333 1.00 91.31 208 LEU A C 1
ATOM 1650 O O . LEU A 1 208 ? 4.765 -0.088 3.318 1.00 91.31 208 LEU A O 1
ATOM 1654 N N . PRO A 1 209 ? 4.517 -0.814 1.208 1.00 91.75 209 PRO A N 1
ATOM 1655 C CA . PRO A 1 209 ? 3.176 -0.250 1.076 1.00 91.75 209 PRO A CA 1
ATOM 1656 C C . PRO A 1 209 ? 2.140 -0.807 2.062 1.00 91.75 209 PRO A C 1
ATOM 1658 O O . PRO A 1 209 ? 1.117 -0.164 2.295 1.00 91.75 209 PRO A O 1
ATOM 1661 N N . CYS A 1 210 ? 2.395 -1.967 2.677 1.00 93.56 210 CYS A N 1
ATOM 1662 C CA . CYS A 1 210 ? 1.513 -2.555 3.688 1.00 93.56 210 CYS A CA 1
ATOM 1663 C C . CYS A 1 210 ? 1.584 -1.805 5.027 1.00 93.56 210 CYS A C 1
ATOM 1665 O O . CYS A 1 210 ? 0.649 -1.882 5.820 1.00 93.56 210 CYS A O 1
ATOM 1667 N N . PHE A 1 211 ? 2.667 -1.069 5.299 1.00 94.25 211 PHE A N 1
ATOM 1668 C CA . PHE A 1 211 ? 2.859 -0.391 6.585 1.00 94.25 211 PHE A CA 1
ATOM 1669 C C . PHE A 1 211 ? 1.927 0.811 6.777 1.00 94.25 211 PHE A C 1
ATOM 1671 O O . PHE A 1 211 ? 1.575 1.129 7.912 1.00 94.25 211 PHE A O 1
ATOM 1678 N N . GLY A 1 212 ? 1.474 1.441 5.688 1.00 93.75 212 GLY A N 1
ATOM 1679 C CA . GLY A 1 212 ? 0.488 2.526 5.720 1.00 93.75 212 GLY A CA 1
ATOM 1680 C C . GLY A 1 212 ? -0.852 2.103 6.341 1.00 93.75 212 GLY A C 1
ATOM 1681 O O . GLY A 1 212 ? -1.233 2.631 7.382 1.00 93.75 212 GLY A O 1
ATOM 1682 N N . PRO A 1 213 ? -1.581 1.129 5.770 1.00 94.50 213 PRO A N 1
ATOM 1683 C CA . PRO A 1 213 ? -2.830 0.649 6.364 1.00 94.50 213 PRO A CA 1
ATOM 1684 C C . PRO A 1 213 ? -2.616 -0.063 7.709 1.00 94.50 213 PRO A C 1
ATOM 1686 O O . PRO A 1 213 ? -3.482 0.003 8.585 1.00 94.50 213 PRO A O 1
ATOM 1689 N N . LEU A 1 214 ? -1.460 -0.703 7.908 1.00 94.75 214 LEU A N 1
ATOM 1690 C CA . LEU A 1 214 ? -1.127 -1.366 9.166 1.00 94.75 214 LEU A CA 1
ATOM 1691 C C . LEU A 1 214 ? -1.007 -0.376 10.330 1.00 94.75 214 LEU A C 1
ATOM 1693 O O . LEU A 1 214 ? -1.562 -0.627 11.400 1.00 94.75 214 LEU A O 1
ATOM 1697 N N . SER A 1 215 ? -0.346 0.764 10.117 1.00 95.75 215 SER A N 1
ATOM 1698 C CA . SER A 1 215 ? -0.208 1.807 11.139 1.00 95.75 215 SER A CA 1
ATOM 1699 C C . SER A 1 215 ? -1.565 2.396 11.534 1.00 95.75 215 SER A C 1
ATOM 1701 O O . SER A 1 215 ? -1.811 2.648 12.714 1.00 95.75 215 SER A O 1
ATOM 1703 N N . ILE A 1 216 ? -2.490 2.524 10.575 1.00 94.81 216 ILE A N 1
ATOM 1704 C CA . ILE A 1 216 ? -3.870 2.962 10.814 1.00 94.81 216 ILE A CA 1
ATOM 1705 C C . ILE A 1 216 ? -4.614 1.946 11.692 1.00 94.81 216 ILE A C 1
ATOM 1707 O O . ILE A 1 216 ? -5.277 2.335 12.658 1.00 94.81 216 ILE A O 1
ATOM 1711 N N . LEU A 1 217 ? -4.497 0.646 11.396 1.00 94.06 217 LEU A N 1
ATOM 1712 C CA . LEU A 1 217 ? -5.108 -0.417 12.203 1.00 94.06 217 LEU A CA 1
ATOM 1713 C C . LEU A 1 217 ? -4.522 -0.466 13.622 1.00 94.06 217 LEU A C 1
ATOM 1715 O O . LEU A 1 217 ? -5.274 -0.555 14.595 1.00 94.06 217 LEU A O 1
ATOM 1719 N N . MET A 1 218 ? -3.199 -0.350 13.759 1.00 94.75 218 MET A N 1
ATOM 1720 C CA . MET A 1 218 ? -2.522 -0.300 15.059 1.00 94.75 218 MET A CA 1
ATOM 1721 C C . MET A 1 218 ? -2.939 0.921 15.878 1.00 94.75 218 MET A C 1
ATOM 1723 O O . MET A 1 218 ? -3.243 0.784 17.062 1.00 94.75 218 MET A O 1
ATOM 1727 N N . ALA A 1 219 ? -3.019 2.099 15.256 1.00 94.25 219 ALA A N 1
ATOM 1728 C CA . ALA A 1 219 ? -3.459 3.320 15.921 1.00 94.25 219 ALA A CA 1
ATOM 1729 C C . ALA A 1 219 ? -4.908 3.215 16.415 1.00 94.25 219 ALA A C 1
ATOM 1731 O O . ALA A 1 219 ? -5.205 3.643 17.531 1.00 94.25 219 ALA A O 1
ATOM 1732 N N . ARG A 1 220 ? -5.811 2.629 15.612 1.00 91.81 220 ARG A N 1
ATOM 1733 C CA . ARG A 1 220 ? -7.197 2.349 16.033 1.00 91.81 220 ARG A CA 1
ATOM 1734 C C . ARG A 1 220 ? -7.220 1.438 17.254 1.00 91.81 220 ARG A C 1
ATOM 1736 O O . ARG A 1 220 ? -7.836 1.777 18.260 1.00 91.81 220 ARG A O 1
ATOM 1743 N N . TYR A 1 221 ? -6.497 0.323 17.186 1.00 92.38 221 TYR A N 1
ATOM 1744 C CA . TYR A 1 221 ? -6.436 -0.637 18.282 1.00 92.38 221 TYR A CA 1
ATOM 1745 C C . TYR A 1 221 ? -5.866 -0.027 19.572 1.00 92.38 221 TYR A C 1
ATOM 1747 O O . TYR A 1 221 ? -6.420 -0.246 20.650 1.00 92.38 221 TYR A O 1
ATOM 1755 N N . ALA A 1 222 ? -4.801 0.772 19.471 1.00 92.12 222 ALA A N 1
ATOM 1756 C CA . ALA A 1 222 ? -4.174 1.434 20.612 1.00 92.12 222 ALA A CA 1
ATOM 1757 C C . ALA A 1 222 ? -5.112 2.437 21.302 1.00 92.12 222 ALA A C 1
ATOM 1759 O O . ALA A 1 222 ? -5.226 2.420 22.528 1.00 92.12 222 ALA A O 1
ATOM 1760 N N . LEU A 1 223 ? -5.819 3.270 20.531 1.00 91.00 223 LEU A N 1
ATOM 1761 C CA . LEU A 1 223 ? -6.771 4.245 21.077 1.00 91.00 223 LEU A CA 1
ATOM 1762 C C . LEU A 1 223 ? -7.954 3.560 21.768 1.00 91.00 223 LEU A C 1
ATOM 1764 O O . LEU A 1 223 ? -8.330 3.942 22.876 1.00 91.00 223 LEU A O 1
ATOM 1768 N N . ASP A 1 224 ? -8.492 2.499 21.170 1.00 87.12 224 ASP A N 1
ATOM 1769 C CA . ASP A 1 224 ? -9.578 1.723 21.772 1.00 87.12 224 ASP A CA 1
ATOM 1770 C C . ASP A 1 224 ? -9.132 0.989 23.045 1.00 87.12 224 ASP A C 1
ATOM 1772 O O . ASP A 1 224 ? -9.905 0.833 23.995 1.00 87.12 224 ASP A O 1
ATOM 1776 N N . ALA A 1 225 ? -7.894 0.488 23.078 1.00 86.62 225 ALA A N 1
ATOM 1777 C CA . ALA A 1 225 ? -7.326 -0.145 24.264 1.00 86.62 225 ALA A CA 1
ATOM 1778 C C . ALA A 1 225 ? -7.124 0.869 25.402 1.00 86.62 225 ALA A C 1
ATOM 1780 O O . ALA A 1 225 ? -7.471 0.570 26.548 1.00 86.62 225 ALA A O 1
ATOM 1781 N N . ALA A 1 226 ? -6.640 2.075 25.087 1.00 87.31 226 ALA A N 1
ATOM 1782 C CA . ALA A 1 226 ? -6.501 3.168 26.046 1.00 87.31 226 ALA A CA 1
ATOM 1783 C C . ALA A 1 226 ? -7.864 3.594 26.619 1.00 87.31 226 ALA A C 1
ATOM 1785 O O . ALA A 1 226 ? -8.043 3.590 27.837 1.00 87.31 226 ALA A O 1
ATOM 1786 N N . GLY A 1 227 ? -8.865 3.821 25.761 1.00 83.44 227 GLY A N 1
ATOM 1787 C CA . GLY A 1 227 ? -10.213 4.198 26.196 1.00 83.44 227 GLY A CA 1
ATOM 1788 C C . GLY A 1 227 ? -10.910 3.119 27.036 1.00 83.44 227 GLY A C 1
ATOM 1789 O O . GLY A 1 227 ? -11.614 3.427 27.999 1.00 83.44 227 GLY A O 1
ATOM 1790 N N . ARG A 1 228 ? -10.685 1.828 26.741 1.00 79.50 228 ARG A N 1
ATOM 1791 C CA . ARG A 1 228 ? -11.174 0.722 27.588 1.00 79.50 228 ARG A CA 1
ATOM 1792 C C . ARG A 1 228 ? -10.496 0.695 28.957 1.00 79.50 228 ARG A C 1
ATOM 1794 O O . ARG A 1 228 ? -11.158 0.382 29.946 1.00 79.50 228 ARG A O 1
ATOM 1801 N N . ARG A 1 229 ? -9.200 1.010 29.027 1.00 75.94 229 ARG A N 1
ATOM 1802 C CA . ARG A 1 229 ? -8.447 1.070 30.288 1.00 75.94 229 ARG A CA 1
ATOM 1803 C C . ARG A 1 229 ? -8.932 2.216 31.171 1.00 75.94 229 ARG A C 1
ATOM 1805 O O . ARG A 1 229 ? -9.159 1.990 32.355 1.00 75.94 229 ARG A O 1
ATOM 1812 N N . GLU A 1 230 ? -9.159 3.396 30.599 1.00 75.25 230 GLU A N 1
ATOM 1813 C CA . GLU A 1 230 ? -9.736 4.540 31.317 1.00 75.25 230 GLU A CA 1
ATOM 1814 C C . GLU A 1 230 ? -11.139 4.232 31.837 1.00 75.25 230 GLU A C 1
ATOM 1816 O O . GLU A 1 230 ? -11.414 4.426 33.018 1.00 75.25 230 GLU A O 1
ATOM 1821 N N . ARG A 1 231 ? -12.003 3.643 31.000 1.00 74.25 231 ARG A N 1
ATOM 1822 C CA . ARG A 1 231 ? -13.372 3.290 31.400 1.00 74.25 231 ARG A CA 1
ATOM 1823 C C . ARG A 1 231 ? -13.402 2.259 32.533 1.00 74.25 231 ARG A C 1
ATOM 1825 O O . ARG A 1 231 ? -14.186 2.403 33.465 1.00 74.25 231 ARG A O 1
ATOM 1832 N N . LYS A 1 232 ? -12.517 1.253 32.494 1.00 72.62 232 LYS A N 1
ATOM 1833 C CA . LYS A 1 232 ? -12.336 0.292 33.597 1.00 72.62 232 LYS A CA 1
ATOM 1834 C C . LYS A 1 232 ? -11.805 0.962 34.862 1.00 72.62 232 LYS A C 1
ATOM 1836 O O . LYS A 1 232 ? -12.263 0.628 35.947 1.00 72.62 232 LYS A O 1
ATOM 1841 N N . ARG A 1 233 ? -10.869 1.908 34.733 1.00 72.00 233 ARG A N 1
ATOM 1842 C CA . ARG A 1 233 ? -10.326 2.664 35.869 1.00 72.00 233 ARG A CA 1
ATOM 1843 C C . ARG A 1 233 ? -11.416 3.501 36.539 1.00 72.00 233 ARG A C 1
ATOM 1845 O O . ARG A 1 233 ? -11.590 3.365 37.738 1.00 72.00 233 ARG A O 1
ATOM 1852 N N . CYS A 1 234 ? -12.203 4.262 35.776 1.00 69.69 234 CYS A N 1
ATOM 1853 C CA . CYS A 1 234 ? -13.347 5.012 36.304 1.00 69.69 234 CYS A CA 1
ATOM 1854 C C . CYS A 1 234 ? -14.399 4.101 36.951 1.00 69.69 234 CYS A C 1
ATOM 1856 O O . CYS A 1 234 ? -14.906 4.439 38.013 1.00 69.69 234 CYS A O 1
ATOM 1858 N N . ALA A 1 235 ? -14.695 2.937 36.361 1.00 69.75 235 ALA A N 1
ATOM 1859 C CA . ALA A 1 235 ? -15.630 1.972 36.943 1.00 69.75 235 ALA A CA 1
ATOM 1860 C C . ALA A 1 235 ? -15.122 1.385 38.273 1.00 69.75 235 ALA A C 1
ATOM 1862 O O . ALA A 1 235 ? -15.896 1.244 39.214 1.00 69.75 235 ALA A O 1
ATOM 1863 N N . LEU A 1 236 ? -13.821 1.094 38.378 1.00 72.69 236 LEU A N 1
ATOM 1864 C CA . LEU A 1 236 ? -13.194 0.638 39.622 1.00 72.69 236 LEU A CA 1
ATOM 1865 C C . LEU A 1 236 ? -13.185 1.739 40.688 1.00 72.69 236 LEU A C 1
ATOM 1867 O O . LEU A 1 236 ? -13.508 1.463 41.837 1.00 72.69 236 LEU A O 1
ATOM 1871 N N . THR A 1 237 ? -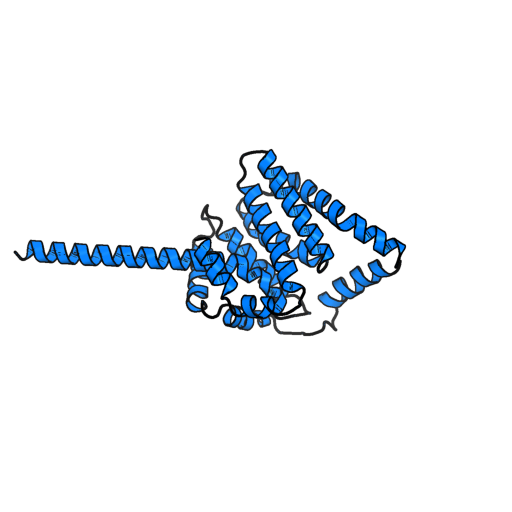12.880 2.986 40.314 1.00 69.50 237 THR A N 1
ATOM 1872 C CA . THR A 1 237 ? -12.916 4.123 41.246 1.00 69.50 237 THR A CA 1
ATOM 1873 C C . THR A 1 237 ? -14.341 4.400 41.735 1.00 69.50 237 THR A C 1
ATOM 1875 O O . THR A 1 237 ? -14.540 4.569 42.934 1.00 69.50 237 THR A O 1
ATOM 1878 N N . ALA A 1 238 ? -15.336 4.356 40.842 1.00 65.81 238 ALA A N 1
ATOM 1879 C CA . ALA A 1 238 ? -16.749 4.504 41.191 1.00 65.81 238 ALA A CA 1
ATOM 1880 C C . ALA A 1 238 ? -17.257 3.357 42.081 1.00 65.81 238 ALA A C 1
ATOM 1882 O O . ALA A 1 238 ? -17.998 3.593 43.029 1.00 65.81 238 ALA A O 1
ATOM 1883 N N . SER A 1 239 ? -16.823 2.120 41.817 1.00 61.94 239 SER A N 1
ATOM 1884 C CA . SER A 1 239 ? -17.103 0.976 42.688 1.00 61.94 239 SER A CA 1
ATOM 1885 C C . SER A 1 239 ? -16.496 1.177 44.075 1.00 61.94 239 SER A C 1
ATOM 1887 O O . SER A 1 239 ? -17.184 0.934 45.056 1.00 61.94 239 SER A O 1
ATOM 1889 N N . SER A 1 240 ? -15.246 1.641 44.177 1.00 59.56 240 SER A N 1
ATOM 1890 C CA . SER A 1 240 ? -14.590 1.855 45.472 1.00 59.56 240 SER A CA 1
ATOM 1891 C C . SER A 1 240 ? -15.200 3.002 46.283 1.00 59.56 240 SER A C 1
ATOM 1893 O O . SER A 1 240 ? -15.286 2.896 47.502 1.00 59.56 240 SER A O 1
ATOM 1895 N N . THR A 1 241 ? -15.675 4.073 45.636 1.00 61.06 241 THR A N 1
ATOM 1896 C CA . THR A 1 241 ? -16.391 5.154 46.330 1.00 61.06 241 THR A CA 1
ATOM 1897 C C . THR A 1 241 ? -17.785 4.719 46.769 1.00 61.06 241 THR A C 1
ATOM 1899 O O . THR A 1 241 ? -18.187 5.047 47.879 1.00 61.06 241 THR A O 1
ATOM 1902 N N . LEU A 1 242 ? -18.498 3.923 45.964 1.00 57.66 242 LEU A N 1
ATOM 1903 C CA . LEU A 1 242 ? -19.762 3.305 46.378 1.00 57.66 242 LEU A CA 1
ATOM 1904 C C . LEU A 1 242 ? -19.566 2.367 47.579 1.00 57.66 242 LEU A C 1
ATOM 1906 O O . LEU A 1 242 ? -20.342 2.436 48.523 1.00 57.66 242 LEU A O 1
ATOM 1910 N N . SER A 1 243 ? -18.510 1.550 47.601 1.00 55.31 243 SER A N 1
ATOM 1911 C CA . SER A 1 243 ? -18.202 0.683 48.749 1.00 55.31 243 SER A CA 1
ATOM 1912 C C . SER A 1 243 ? -17.907 1.465 50.033 1.00 55.31 243 SER A C 1
ATOM 1914 O O . SER A 1 243 ? -18.318 1.036 51.103 1.00 55.31 243 SER A O 1
ATOM 1916 N N . LEU A 1 244 ? -17.228 2.614 49.937 1.00 54.97 244 LEU A N 1
ATOM 1917 C CA . LEU A 1 244 ? -16.923 3.469 51.091 1.00 54.97 244 LEU A CA 1
ATOM 1918 C C . LEU A 1 244 ? -18.154 4.217 51.626 1.00 54.97 244 LEU A C 1
ATOM 1920 O O . LEU A 1 244 ? -18.245 4.429 52.827 1.00 54.97 244 LEU A O 1
ATOM 1924 N N . VAL A 1 245 ? -19.107 4.578 50.762 1.00 57.09 245 VAL A N 1
ATOM 1925 C CA . VAL A 1 245 ? -20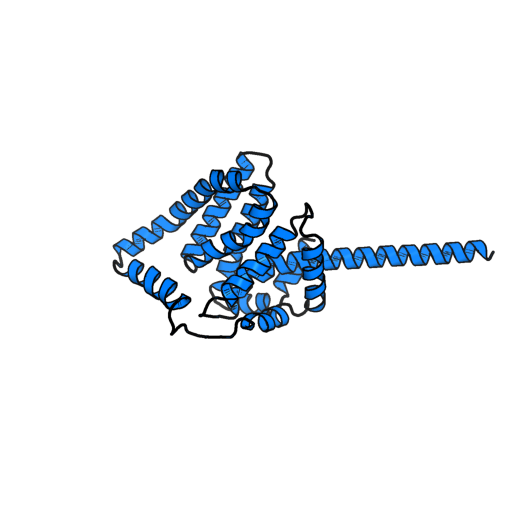.374 5.220 51.167 1.00 57.09 245 VAL A CA 1
ATOM 1926 C C . VAL A 1 245 ? -21.338 4.229 51.830 1.00 57.09 245 VAL A C 1
ATOM 1928 O O . VAL A 1 245 ? -22.128 4.634 52.668 1.00 57.09 245 VAL A O 1
ATOM 1931 N N . TRP A 1 246 ? -21.271 2.936 51.498 1.00 49.09 246 TRP A N 1
ATOM 1932 C CA . TRP A 1 246 ? -22.085 1.893 52.144 1.00 49.09 246 TRP A CA 1
ATOM 1933 C C . TRP A 1 246 ? -21.517 1.384 53.483 1.00 49.09 246 TRP A C 1
ATOM 1935 O O . TRP A 1 246 ? -22.203 0.649 54.189 1.00 49.09 246 TRP A O 1
ATOM 1945 N N . LEU A 1 247 ? -20.271 1.733 53.817 1.00 51.06 247 LEU A N 1
ATOM 1946 C CA . LEU A 1 247 ? -19.585 1.341 55.058 1.00 51.06 247 LEU A CA 1
ATOM 1947 C C . LEU A 1 247 ? -19.535 2.468 56.111 1.00 51.06 247 LEU A C 1
ATOM 1949 O O . LEU A 1 247 ? -18.911 2.276 57.155 1.00 51.06 247 LEU A O 1
ATOM 1953 N N . ALA A 1 248 ? -20.168 3.615 55.843 1.00 47.94 248 ALA A N 1
ATOM 1954 C CA . ALA A 1 248 ? -20.314 4.760 56.747 1.00 47.94 248 ALA A CA 1
ATOM 1955 C C . ALA A 1 248 ? -21.786 4.940 57.140 1.00 47.94 248 ALA A C 1
ATOM 1957 O O . ALA A 1 248 ? -22.028 5.314 58.309 1.00 47.94 248 ALA A O 1
#

InterPro domains:
  IPR003342 ArnT-like, N-terminal domain [PF02366] (2-127)
  IPR050297 Lipid A-modifying glycosyltransferase 83 [PTHR33908] (2-247)

Sequence (248 aa):
MAILSAVIFLTALLVYAIGTYAVLDPMITLWMALAMCSFWGAAQAQTRNGKLIGYALLGVACGMGVMTKGFLALAVPVVGVLPWVIAQKRWREVLTYGWLAVGVCILTVLPWGLAIAKREPDFWRYFFWVEHIQRFAEKDAQHKAPFWYYIPFLLAGSLPWLALLPGALKRGWSERDDVRGALYLLGWVAMPFLFFSIAKGKLPTYILPCFGPLSILMARYALDAAGRRERKRCALTASSTLSLVWLA

Radius of gyration: 21.84 Å; chains: 1; bounding box: 40×36×87 Å

Foldseek 3Di:
DVVQLVVLLCPQQLNVVVVPDPDLLVVLLVLLVQLLVLVVQLVPDPDPVSVLRSLLSNLLSLLSNCVRQHCVSVVLSVQLQVQVCVVVVVVVVCVVSVVSSVVSSCVSNVVVVVVCCVVPVCVVVCCCPVRPPCCFPNPPNPDFDALCVQVVLVQSSSPPLNVLQVQLLVVLVVCVVPPVNSVSLNSSQPRQSNVQSNTGHHDSSSNSSNSSSSSVSSSVRVVVVVVVVVVVVVVVVVVVVVVVVVVD

Secondary structure (DSSP, 8-state):
-HHHHHHHHHHSHHHHHHHTS--SHHHHHHHHHHHHHHHHHHHH--SHHHHHHHHHHHHHHHHHHHHHH-THHHHHHHHHHHHHHHHHT-HHHHHHHHHHHHHHHHHHHHHHHHHHHHH-TTHHHIIIIIIIIIHHHSTT-SS---GGGHHHHHHHHTTTGGGGHHHHHHHHHHTTTSTTTHHHHHHHHHHHHHHHHHSSS--GGGGGGGHHHHHHHHHHHHHHHHHHHHHHHHHHHHHHHHHHHTT-

Organism: Raoultella planticola (NCBI:txid575)